Protein AF-0000000080789540 (afdb_homodimer)

Structure (mmCIF, N/CA/C/O backbone):
data_AF-0000000080789540-model_v1
#
loop_
_entity.id
_entity.type
_entity.pdbx_description
1 polymer 'Uncharacterized protein'
#
loop_
_atom_site.group_PDB
_atom_site.id
_atom_site.type_symbol
_atom_site.label_atom_id
_atom_site.label_alt_id
_atom_site.label_comp_id
_atom_site.label_asym_id
_atom_site.label_entity_id
_atom_site.label_seq_id
_atom_site.pdbx_PDB_ins_code
_atom_site.Cartn_x
_atom_site.Cartn_y
_atom_site.Cartn_z
_atom_site.occupancy
_atom_site.B_iso_or_equiv
_atom_site.auth_seq_id
_atom_site.auth_comp_id
_atom_site.auth_asym_id
_atom_site.auth_atom_id
_atom_site.pdbx_PDB_model_num
ATOM 1 N N . MET A 1 1 ? -52.812 0.586 -48.406 1 26.94 1 MET A N 1
ATOM 2 C CA . MET A 1 1 ? -52.156 -0.449 -47.625 1 26.94 1 MET A CA 1
ATOM 3 C C . MET A 1 1 ? -50.844 0.08 -47.031 1 26.94 1 MET A C 1
ATOM 5 O O . MET A 1 1 ? -49.844 0.242 -47.75 1 26.94 1 MET A O 1
ATOM 9 N N . ILE A 1 2 ? -50.875 1.078 -46.062 1 35.62 2 ILE A N 1
ATOM 10 C CA . ILE A 1 2 ? -49.812 1.826 -45.438 1 35.62 2 ILE A CA 1
ATOM 11 C C . ILE A 1 2 ? -48.906 0.872 -44.656 1 35.62 2 ILE A C 1
ATOM 13 O O . ILE A 1 2 ? -49.406 0.08 -43.844 1 35.62 2 ILE A O 1
ATOM 17 N N . THR A 1 3 ? -47.75 0.453 -45.281 1 34.66 3 THR A N 1
ATOM 18 C CA . THR A 1 3 ? -46.688 -0.38 -44.75 1 34.66 3 THR A CA 1
ATOM 19 C C . THR A 1 3 ? -46.156 0.204 -43.438 1 34.66 3 THR A C 1
ATOM 21 O O . THR A 1 3 ? -45.656 1.332 -43.406 1 34.66 3 THR A O 1
ATOM 24 N N . LYS A 1 4 ? -46.844 -0.102 -42.281 1 34.56 4 LYS A N 1
ATOM 25 C CA . LYS A 1 4 ? -46.375 0.141 -40.938 1 34.56 4 LYS A CA 1
ATOM 26 C C . LYS A 1 4 ? -44.906 -0.29 -40.75 1 34.56 4 LYS A C 1
ATOM 28 O O . LYS A 1 4 ? -44.594 -1.471 -40.906 1 34.56 4 LYS A O 1
ATOM 33 N N . MET A 1 5 ? -43.938 0.584 -41.281 1 30.95 5 MET A N 1
ATOM 34 C CA . MET A 1 5 ? -42.531 0.4 -40.969 1 30.95 5 MET A CA 1
ATOM 35 C C . MET A 1 5 ? -42.312 0.226 -39.469 1 30.95 5 MET A C 1
ATOM 37 O O . MET A 1 5 ? -42.625 1.121 -38.688 1 30.95 5 MET A O 1
ATOM 41 N N . SER A 1 6 ? -42.688 -0.907 -38.906 1 30.78 6 SER A N 1
ATOM 42 C CA . SER A 1 6 ? -42.344 -1.273 -37.531 1 30.78 6 SER A CA 1
ATOM 43 C C . SER A 1 6 ? -40.844 -1.106 -37.281 1 30.78 6 SER A C 1
ATOM 45 O O . SER A 1 6 ? -40 -1.764 -37.906 1 30.78 6 SER A O 1
ATOM 47 N N . VAL A 1 7 ? -40.375 0.134 -37.094 1 31.28 7 VAL A N 1
ATOM 48 C CA . VAL A 1 7 ? -39.031 0.379 -36.562 1 31.28 7 VAL A CA 1
ATOM 49 C C . VAL A 1 7 ? -38.781 -0.479 -35.312 1 31.28 7 VAL A C 1
ATOM 51 O O . VAL A 1 7 ? -39.406 -0.25 -34.281 1 31.28 7 VAL A O 1
ATOM 54 N N . ALA A 1 8 ? -38.75 -1.832 -35.438 1 32.88 8 ALA A N 1
ATOM 55 C CA . ALA A 1 8 ? -38.188 -2.605 -34.312 1 32.88 8 ALA A CA 1
ATOM 56 C C . ALA A 1 8 ? -36.844 -2.07 -33.938 1 32.88 8 ALA A C 1
ATOM 58 O O . ALA A 1 8 ? -35.875 -2.174 -34.688 1 32.88 8 ALA A O 1
ATOM 59 N N . GLN A 1 9 ? -36.781 -0.804 -33.344 1 33.31 9 GLN A N 1
ATOM 60 C CA . GLN A 1 9 ? -35.594 -0.401 -32.625 1 33.31 9 GLN A CA 1
ATOM 61 C C . GLN A 1 9 ? -35.094 -1.52 -31.719 1 33.31 9 GLN A C 1
ATOM 63 O O . GLN A 1 9 ? -35.75 -1.855 -30.719 1 33.31 9 GLN A O 1
ATOM 68 N N . THR A 1 10 ? -34.688 -2.633 -32.312 1 31.77 10 THR A N 1
ATOM 69 C CA . THR A 1 10 ? -33.969 -3.572 -31.438 1 31.77 10 THR A CA 1
ATOM 70 C C . THR A 1 10 ? -32.969 -2.838 -30.547 1 31.77 10 THR A C 1
ATOM 72 O O . THR A 1 10 ? -32.031 -2.191 -31.062 1 31.77 10 THR A O 1
ATOM 75 N N . LEU A 1 11 ? -33.5 -2.143 -29.547 1 33.56 11 LEU A N 1
ATOM 76 C CA . LEU A 1 11 ? -32.594 -1.756 -28.484 1 33.56 11 LEU A CA 1
ATOM 77 C C . LEU A 1 11 ? -31.594 -2.873 -28.188 1 33.56 11 LEU A C 1
ATOM 79 O O . LEU A 1 11 ? -31.984 -3.957 -27.734 1 33.56 11 LEU A O 1
ATOM 83 N N . LYS A 1 12 ? -30.766 -3.143 -29.25 1 35.09 12 LYS A N 1
ATOM 84 C CA . LYS A 1 12 ? -29.672 -3.992 -28.766 1 35.09 12 LYS A CA 1
ATOM 85 C C . LYS A 1 12 ? -29.266 -3.607 -27.344 1 35.09 12 LYS A C 1
ATOM 87 O O . LYS A 1 12 ? -29.047 -2.43 -27.062 1 35.09 12 LYS A O 1
ATOM 92 N N . PRO A 1 13 ? -29.781 -4.32 -26.406 1 34.03 13 PRO A N 1
ATOM 93 C CA . PRO A 1 13 ? -29.219 -4.012 -25.094 1 34.03 13 PRO A CA 1
ATOM 94 C C . PRO A 1 13 ? -27.703 -3.771 -25.141 1 34.03 13 PRO A C 1
ATOM 96 O O . PRO A 1 13 ? -26.984 -4.52 -25.812 1 34.03 13 PRO A O 1
ATOM 99 N N . VAL A 1 14 ? -27.297 -2.57 -25.484 1 35.91 14 VAL A N 1
ATOM 100 C CA . VAL A 1 14 ? -25.906 -2.289 -25.156 1 35.91 14 VAL A CA 1
ATOM 101 C C . VAL A 1 14 ? -25.516 -3.072 -23.891 1 35.91 14 VAL A C 1
ATOM 103 O O . VAL 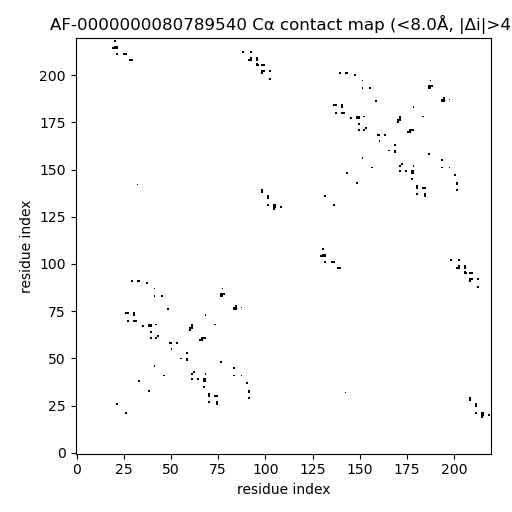A 1 14 ? -25.906 -2.719 -22.781 1 35.91 14 VAL A O 1
ATOM 106 N N . ASN A 1 15 ? -25.859 -4.297 -23.844 1 35.53 15 ASN A N 1
ATOM 107 C CA . ASN A 1 15 ? -25.266 -5.078 -22.781 1 35.53 15 ASN A CA 1
ATOM 108 C C . ASN A 1 15 ? -23.766 -4.789 -22.656 1 35.53 15 ASN A C 1
ATOM 110 O O . ASN A 1 15 ? -22.953 -5.379 -23.359 1 35.53 15 ASN A O 1
ATOM 114 N N . ARG A 1 16 ? -23.391 -3.59 -22.984 1 37.44 16 ARG A N 1
ATOM 115 C CA . ARG A 1 16 ? -22.016 -3.414 -22.547 1 37.44 16 ARG A CA 1
ATOM 116 C C . ARG A 1 16 ? -21.75 -4.199 -21.266 1 37.44 16 ARG A C 1
ATOM 118 O O . ARG A 1 16 ? -22.172 -3.799 -20.188 1 37.44 16 ARG A O 1
ATOM 125 N N . GLY A 1 17 ? -22.062 -5.395 -21.25 1 36.38 17 GLY A N 1
ATOM 126 C CA . GLY A 1 17 ? -21.672 -6.223 -20.125 1 36.38 17 GLY A CA 1
ATOM 127 C C . GLY A 1 17 ? -20.391 -5.758 -19.469 1 36.38 17 GLY A C 1
ATOM 128 O O . GLY A 1 17 ? -19.359 -5.613 -20.125 1 36.38 17 GLY A O 1
ATOM 129 N N . VAL A 1 18 ? -20.328 -4.625 -18.781 1 42.84 18 VAL A N 1
ATOM 130 C CA . VAL A 1 18 ? -19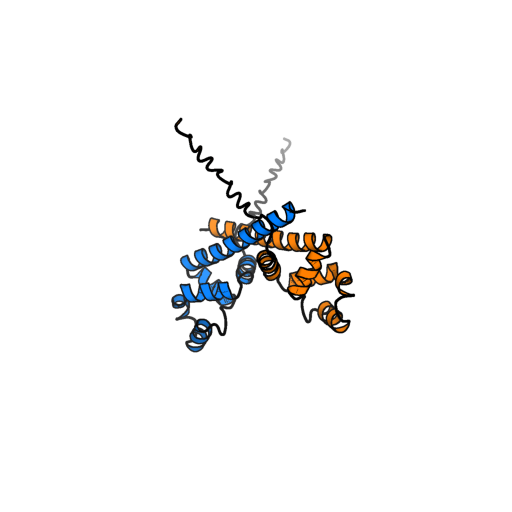.188 -4.336 -17.938 1 42.84 18 VAL A CA 1
ATOM 131 C C . VAL A 1 18 ? -18.391 -5.621 -17.688 1 42.84 18 VAL A C 1
ATOM 133 O O . VAL A 1 18 ? -18.906 -6.559 -17.062 1 42.84 18 VAL A O 1
ATOM 136 N N . ASP A 1 19 ? -17.828 -6.23 -18.625 1 48.94 19 ASP A N 1
ATOM 137 C CA . ASP A 1 19 ? -16.953 -7.391 -18.531 1 48.94 19 ASP A CA 1
ATOM 138 C C . ASP A 1 19 ? -16.234 -7.426 -17.172 1 48.94 19 ASP A C 1
ATOM 140 O O . ASP A 1 19 ? -15.445 -6.535 -16.859 1 48.94 19 ASP A O 1
ATOM 144 N N . MET A 1 20 ? -16.844 -7.73 -15.961 1 62.03 20 MET A N 1
ATOM 145 C CA . MET A 1 20 ? -16.594 -7.949 -14.539 1 62.03 20 MET A CA 1
ATOM 146 C C . MET A 1 20 ? -15.258 -8.648 -14.32 1 62.03 20 MET A C 1
ATOM 148 O O . MET A 1 20 ? -14.922 -9.023 -13.195 1 62.03 20 MET A O 1
ATOM 152 N N . LYS A 1 21 ? -14.531 -8.93 -15.383 1 81.56 21 LYS A N 1
ATOM 153 C CA . LYS A 1 21 ? -13.289 -9.672 -15.164 1 81.56 21 LYS A CA 1
ATOM 154 C C . LYS A 1 21 ? -12.18 -8.75 -14.672 1 81.56 21 LYS A C 1
ATOM 156 O O . LYS A 1 21 ? -12.023 -7.633 -15.172 1 81.56 21 LYS A O 1
ATOM 161 N N . VAL A 1 22 ? -11.578 -9.172 -13.695 1 90.75 22 VAL A N 1
ATOM 162 C CA . VAL A 1 22 ? -10.453 -8.445 -13.117 1 90.75 22 VAL A CA 1
ATOM 163 C C . VAL A 1 22 ? -9.312 -8.375 -14.125 1 90.75 22 VAL A C 1
ATOM 165 O O . VAL A 1 22 ? -8.93 -9.398 -14.711 1 90.75 22 VAL A O 1
ATOM 168 N N . SER A 1 23 ? -8.852 -7.156 -14.453 1 92 23 SER A N 1
ATOM 169 C CA . SER A 1 23 ? -7.801 -6.953 -15.445 1 92 23 SER A CA 1
ATOM 170 C C . SER A 1 23 ? -6.422 -7.23 -14.859 1 92 23 SER A C 1
ATOM 172 O O . SER A 1 23 ? -6.266 -7.328 -13.641 1 92 23 SER A O 1
ATOM 174 N N . GLU A 1 24 ? -5.465 -7.324 -15.766 1 92.31 24 GLU A N 1
ATOM 175 C CA . GLU A 1 24 ? -4.074 -7.469 -15.344 1 92.31 24 GLU A CA 1
ATOM 176 C C . GLU A 1 24 ? -3.611 -6.254 -14.539 1 92.31 24 GLU A C 1
ATOM 178 O O . GLU A 1 24 ? -2.85 -6.387 -13.586 1 92.31 24 GLU A O 1
ATOM 183 N N . LYS A 1 25 ? -4.074 -5.133 -14.992 1 94.75 25 LYS A N 1
ATOM 184 C CA . LYS A 1 25 ? -3.723 -3.896 -14.305 1 94.75 25 LYS A CA 1
ATOM 185 C C . LYS A 1 25 ? -4.266 -3.893 -12.875 1 94.75 25 LYS A C 1
ATOM 187 O O . LYS A 1 25 ? -3.611 -3.387 -11.961 1 94.75 25 LYS A O 1
ATOM 192 N N . ASP A 1 26 ? -5.434 -4.43 -12.688 1 96.5 26 ASP A N 1
ATOM 193 C CA . ASP A 1 26 ? -6.031 -4.527 -11.359 1 96.5 26 ASP A CA 1
ATOM 194 C C . ASP A 1 26 ? -5.211 -5.441 -10.453 1 96.5 26 ASP A C 1
ATOM 196 O O . ASP A 1 26 ? -4.969 -5.117 -9.289 1 96.5 26 ASP A O 1
ATOM 200 N N . LEU A 1 27 ? -4.781 -6.504 -11.055 1 96.62 27 LEU A N 1
ATOM 201 C CA . LEU A 1 27 ? -3.982 -7.449 -10.281 1 96.62 27 LEU A CA 1
ATOM 202 C C . LEU A 1 27 ? -2.646 -6.832 -9.875 1 96.62 27 LEU A C 1
ATOM 204 O O . LEU A 1 27 ? -2.191 -7.008 -8.742 1 96.62 27 LEU A O 1
ATOM 208 N N . LEU A 1 28 ? -2.062 -6.129 -10.82 1 97.19 28 LEU A N 1
ATOM 209 C CA . LEU A 1 28 ? -0.801 -5.457 -10.523 1 97.19 28 LEU A CA 1
ATOM 210 C C . LEU A 1 28 ? -0.981 -4.426 -9.414 1 97.19 28 LEU A C 1
ATOM 212 O O . LEU A 1 28 ? -0.13 -4.305 -8.531 1 97.19 28 LEU A O 1
ATOM 216 N N . PHE A 1 29 ? -2.068 -3.691 -9.461 1 97.69 29 PHE A N 1
ATOM 217 C CA . PHE A 1 29 ? -2.4 -2.717 -8.422 1 97.69 29 PHE A CA 1
ATOM 218 C C . PHE A 1 29 ? -2.434 -3.375 -7.051 1 97.69 29 PHE A C 1
ATOM 220 O O . PHE A 1 29 ? -1.865 -2.85 -6.09 1 97.69 29 PHE A O 1
ATOM 227 N N . LEU A 1 30 ? -3.014 -4.539 -6.965 1 98.31 30 LEU A N 1
ATOM 228 C CA . LEU A 1 30 ? -3.104 -5.254 -5.699 1 98.31 30 LEU A CA 1
ATOM 229 C C . LEU A 1 30 ? -1.726 -5.715 -5.238 1 98.31 30 LEU A C 1
ATOM 231 O O . LEU A 1 30 ? -1.35 -5.504 -4.082 1 98.31 30 LEU A O 1
ATOM 235 N N . VAL A 1 31 ? -0.972 -6.27 -6.102 1 98.25 31 VAL A N 1
ATOM 236 C CA . VAL A 1 31 ? 0.318 -6.863 -5.766 1 98.25 31 VAL A CA 1
ATOM 237 C C . VAL A 1 31 ? 1.294 -5.766 -5.34 1 98.25 31 VAL A C 1
ATOM 239 O O . VAL A 1 31 ? 2.113 -5.973 -4.441 1 98.25 31 VAL A O 1
ATOM 242 N N . GLU A 1 32 ? 1.155 -4.605 -5.922 1 97.38 32 GLU A N 1
ATOM 243 C CA . GLU A 1 32 ? 2.035 -3.482 -5.602 1 97.38 32 GLU A CA 1
ATOM 244 C C . GLU A 1 32 ? 1.775 -2.961 -4.191 1 97.38 32 GLU A C 1
ATOM 246 O O . GLU A 1 32 ? 2.617 -2.268 -3.617 1 97.38 32 GLU A O 1
ATOM 251 N N . ALA A 1 33 ? 0.626 -3.297 -3.67 1 97.44 33 ALA A N 1
ATOM 252 C CA . ALA A 1 33 ? 0.265 -2.822 -2.338 1 97.44 33 ALA A CA 1
ATOM 253 C C . ALA A 1 33 ? 0.931 -3.666 -1.255 1 97.44 33 ALA A C 1
ATOM 255 O O . ALA A 1 33 ? 0.938 -3.289 -0.081 1 97.44 33 ALA A O 1
ATOM 256 N N . LEU A 1 34 ? 1.52 -4.762 -1.613 1 97.69 34 LEU A N 1
ATOM 257 C CA . LEU A 1 34 ? 2.213 -5.605 -0.648 1 97.69 34 LEU A CA 1
ATOM 258 C C . LEU A 1 34 ? 3.549 -4.992 -0.247 1 97.69 34 LEU A C 1
ATOM 260 O O . LEU A 1 34 ? 4.332 -4.586 -1.107 1 97.69 34 LEU A O 1
ATOM 264 N N . ASP A 1 35 ? 3.807 -5.012 1.025 1 94.25 35 ASP A N 1
ATOM 265 C CA . ASP A 1 35 ? 5.094 -4.488 1.47 1 94.25 35 ASP A CA 1
ATOM 266 C C . ASP A 1 35 ? 6.121 -5.609 1.615 1 94.25 35 ASP A C 1
ATOM 268 O O . ASP A 1 35 ? 5.848 -6.762 1.274 1 94.25 35 ASP A O 1
ATOM 272 N N . LYS A 1 36 ? 7.273 -5.215 2.014 1 94.56 36 LYS A N 1
ATOM 273 C CA . LYS A 1 36 ? 8.391 -6.156 2.08 1 94.56 36 LYS A CA 1
ATOM 274 C C . LYS A 1 36 ? 8.094 -7.289 3.061 1 94.56 36 LYS A C 1
ATOM 276 O O . LYS A 1 36 ? 8.398 -8.453 2.783 1 94.56 36 LYS A O 1
ATOM 281 N N . LYS A 1 37 ? 7.559 -6.965 4.211 1 95.12 37 LYS A N 1
ATOM 282 C CA . LYS A 1 37 ? 7.266 -7.973 5.223 1 95.12 37 LYS A CA 1
ATOM 283 C C . LYS A 1 37 ? 6.227 -8.969 4.723 1 95.12 37 LYS A C 1
ATOM 285 O O . LYS A 1 37 ? 6.363 -10.18 4.938 1 95.12 37 LYS A O 1
ATOM 290 N N . GLU A 1 38 ? 5.246 -8.469 4.059 1 97.19 38 GLU A N 1
ATOM 291 C CA . GLU A 1 38 ? 4.199 -9.328 3.51 1 97.19 38 GLU A CA 1
ATOM 292 C C . GLU A 1 38 ? 4.746 -10.242 2.416 1 97.19 38 GLU A C 1
ATOM 294 O O . GLU A 1 38 ? 4.398 -11.422 2.354 1 97.19 38 GLU A O 1
ATOM 299 N N . ARG A 1 39 ? 5.574 -9.695 1.582 1 97.94 39 ARG A N 1
ATOM 300 C CA . ARG A 1 39 ? 6.199 -10.484 0.521 1 97.94 39 ARG A CA 1
ATOM 301 C C . ARG A 1 39 ? 7.074 -11.586 1.1 1 97.94 39 ARG A C 1
ATOM 303 O O . ARG A 1 39 ? 7.117 -12.695 0.564 1 97.94 39 ARG A O 1
ATOM 310 N N . LYS A 1 40 ? 7.727 -11.312 2.16 1 97.31 40 LYS A N 1
ATOM 311 C CA . LYS A 1 40 ? 8.523 -12.328 2.844 1 97.31 40 LYS A CA 1
ATOM 312 C C . LYS A 1 40 ? 7.629 -13.438 3.396 1 97.31 40 LYS A C 1
ATOM 314 O O . LYS A 1 40 ? 7.953 -14.625 3.277 1 97.31 40 LYS A O 1
ATOM 319 N N . LEU A 1 41 ? 6.551 -13.055 4.012 1 97.69 41 LEU A N 1
ATOM 320 C CA . LEU A 1 41 ? 5.602 -14.023 4.555 1 97.69 41 LEU A CA 1
ATOM 321 C C . LEU A 1 41 ? 5.09 -14.953 3.463 1 97.69 41 LEU A C 1
ATOM 323 O O . LEU A 1 41 ? 4.988 -16.172 3.67 1 97.69 41 LEU A O 1
ATOM 327 N N . ILE A 1 42 ? 4.789 -14.383 2.312 1 98.5 42 ILE A N 1
ATOM 328 C CA . ILE A 1 42 ? 4.305 -15.164 1.176 1 98.5 42 ILE A CA 1
ATOM 329 C C . ILE A 1 42 ? 5.371 -16.172 0.743 1 98.5 42 ILE A C 1
ATOM 331 O O . ILE A 1 42 ? 5.07 -17.344 0.533 1 98.5 42 ILE A O 1
ATOM 335 N N . PHE A 1 43 ? 6.574 -15.703 0.64 1 98.31 43 PHE A N 1
ATOM 336 C CA . PHE A 1 43 ? 7.656 -16.594 0.244 1 98.31 43 PHE A CA 1
ATOM 337 C C . PHE A 1 43 ? 7.824 -17.719 1.252 1 98.31 43 PHE A C 1
ATOM 339 O O . PHE A 1 43 ? 7.941 -18.891 0.87 1 98.31 43 PHE A O 1
ATOM 346 N N . GLU A 1 44 ? 7.863 -17.391 2.488 1 97.19 44 GLU A N 1
ATOM 347 C CA . GLU A 1 44 ? 8.078 -18.391 3.535 1 97.19 44 GLU A CA 1
ATOM 348 C C . GLU A 1 44 ? 6.988 -19.469 3.512 1 97.19 44 GLU A C 1
ATOM 350 O O . GLU A 1 44 ? 7.277 -20.656 3.686 1 97.19 44 GLU A O 1
ATOM 355 N N . LYS A 1 45 ? 5.812 -19.047 3.258 1 97.94 45 LYS A N 1
ATOM 356 C CA . LYS A 1 45 ? 4.691 -19.984 3.281 1 97.94 45 LYS A CA 1
ATOM 357 C C . LYS A 1 45 ? 4.684 -20.859 2.029 1 97.94 45 LYS A C 1
ATOM 359 O O . LYS A 1 45 ? 4.285 -22.031 2.082 1 97.94 45 LYS A O 1
ATOM 364 N N . PHE A 1 46 ? 5.152 -20.297 0.93 1 97.88 46 PHE A N 1
ATOM 365 C CA . PHE A 1 46 ? 4.977 -21.016 -0.327 1 97.88 46 PHE A CA 1
ATOM 366 C C . PHE A 1 46 ? 6.316 -21.219 -1.023 1 97.88 46 PHE A C 1
ATOM 368 O O . PHE A 1 46 ? 6.379 -21.281 -2.254 1 97.88 46 PHE A O 1
ATOM 375 N N . SER A 1 47 ? 7.359 -21.328 -0.29 1 96.19 47 SER A N 1
ATOM 376 C CA . SER A 1 47 ? 8.711 -21.438 -0.828 1 96.19 47 SER A CA 1
ATOM 377 C C . SER A 1 47 ? 8.852 -22.641 -1.752 1 96.19 47 SER A C 1
ATOM 379 O O . SER A 1 47 ? 9.578 -22.594 -2.742 1 96.19 47 SER A O 1
ATOM 381 N N . GLU A 1 48 ? 8.125 -23.688 -1.484 1 95.5 48 GLU A N 1
ATOM 382 C CA . GLU A 1 48 ? 8.219 -24.906 -2.271 1 95.5 48 GLU A CA 1
ATOM 383 C C . GLU A 1 48 ? 7.766 -24.672 -3.709 1 95.5 48 GLU A C 1
ATOM 385 O O . GLU A 1 48 ? 8.281 -25.297 -4.637 1 95.5 48 GLU A O 1
ATOM 390 N N . ASP A 1 49 ? 6.809 -23.75 -3.873 1 95.44 49 ASP A N 1
ATOM 391 C CA . ASP A 1 49 ? 6.273 -23.469 -5.203 1 95.44 49 ASP A CA 1
ATOM 392 C C . ASP A 1 49 ? 7.336 -22.844 -6.102 1 95.44 49 ASP A C 1
ATOM 394 O O . ASP A 1 49 ? 7.266 -22.953 -7.324 1 95.44 49 ASP A O 1
ATOM 398 N N . PHE A 1 50 ? 8.359 -22.266 -5.477 1 96.12 50 PHE A N 1
ATOM 399 C CA . PHE A 1 50 ? 9.32 -21.5 -6.246 1 96.12 50 PHE A CA 1
ATOM 400 C C . PHE A 1 50 ? 10.555 -22.328 -6.574 1 96.12 50 PHE A C 1
ATOM 402 O O . PHE A 1 50 ? 11.422 -21.891 -7.332 1 96.12 50 PHE A O 1
ATOM 409 N N . LYS A 1 51 ? 10.656 -23.469 -6.086 1 93.19 51 LYS A N 1
ATOM 410 C CA . LYS A 1 51 ? 11.852 -24.312 -6.203 1 93.19 51 LYS A CA 1
ATOM 411 C C . LYS A 1 51 ? 12.148 -24.625 -7.668 1 93.19 51 LYS A C 1
ATOM 413 O O . LYS A 1 51 ? 13.312 -24.734 -8.055 1 93.19 51 LYS A O 1
ATOM 418 N N . GLU A 1 52 ? 11.094 -24.734 -8.414 1 89.75 52 GLU A N 1
ATOM 419 C CA . GLU A 1 52 ? 11.312 -25.125 -9.797 1 89.75 52 GLU A CA 1
ATOM 420 C C . GLU A 1 52 ? 11.43 -23.906 -10.703 1 89.75 52 GLU A C 1
ATOM 422 O O . GLU A 1 52 ? 11.758 -24.016 -11.883 1 89.75 52 GLU A O 1
ATOM 427 N N . VAL A 1 53 ? 11.219 -22.75 -10.102 1 92.12 53 VAL A N 1
ATOM 428 C CA . VAL A 1 53 ? 11.148 -21.594 -10.977 1 92.12 53 VAL A CA 1
ATOM 429 C C . VAL A 1 53 ? 12.266 -20.609 -10.617 1 92.12 53 VAL A C 1
ATOM 431 O O . VAL A 1 53 ? 12.617 -19.734 -11.422 1 92.12 53 VAL A O 1
ATOM 434 N N . LEU A 1 54 ? 12.883 -20.75 -9.477 1 94.31 54 LEU A N 1
ATOM 435 C CA . LEU A 1 54 ? 13.961 -19.875 -9.039 1 94.31 54 LEU A CA 1
ATOM 436 C C . LEU A 1 54 ? 15.281 -20.641 -8.945 1 94.31 54 LEU A C 1
ATOM 438 O O . LEU A 1 54 ? 15.281 -21.859 -8.695 1 94.31 54 LEU A O 1
ATOM 442 N N . THR A 1 55 ? 16.328 -19.953 -9.195 1 94.38 55 THR A N 1
ATOM 443 C CA . THR A 1 55 ? 17.641 -20.547 -8.992 1 94.38 55 THR A CA 1
ATOM 444 C C . THR A 1 55 ? 17.922 -20.75 -7.508 1 94.38 55 THR A C 1
ATOM 446 O O . THR A 1 55 ? 17.266 -20.141 -6.656 1 94.38 55 THR A O 1
ATOM 449 N N . ARG A 1 56 ? 18.859 -21.625 -7.191 1 94.31 56 ARG A N 1
ATOM 450 C CA . ARG A 1 56 ? 19.266 -21.859 -5.809 1 94.31 56 ARG A CA 1
ATOM 451 C C . ARG A 1 56 ? 19.766 -20.562 -5.156 1 94.31 56 ARG A C 1
ATOM 453 O O . ARG A 1 56 ? 19.469 -20.312 -3.99 1 94.31 56 ARG A O 1
ATOM 460 N N . ALA A 1 57 ? 20.484 -19.797 -5.914 1 94.44 57 ALA A N 1
ATOM 461 C CA . ALA A 1 57 ? 21 -18.516 -5.41 1 94.44 57 ALA A CA 1
ATOM 462 C C . ALA A 1 57 ? 19.859 -17.562 -5.066 1 94.44 57 ALA A C 1
ATOM 464 O O . ALA A 1 57 ? 19.891 -16.906 -4.023 1 94.44 57 ALA A O 1
ATOM 465 N N . ALA A 1 58 ? 18.844 -17.484 -5.891 1 95 58 ALA A N 1
ATOM 466 C CA . ALA A 1 58 ? 17.672 -16.625 -5.652 1 95 58 ALA A CA 1
ATOM 467 C C . ALA A 1 58 ? 16.906 -17.094 -4.422 1 95 58 ALA A C 1
ATOM 469 O O . ALA A 1 58 ? 16.5 -16.281 -3.588 1 95 58 ALA A O 1
ATOM 470 N N . MET A 1 59 ? 16.766 -18.359 -4.32 1 95.44 59 MET A N 1
ATOM 471 C CA . MET A 1 59 ? 16.094 -18.938 -3.166 1 95.44 59 MET A CA 1
ATOM 472 C C . MET A 1 59 ? 16.812 -18.578 -1.873 1 95.44 59 MET A C 1
ATOM 474 O O . MET A 1 59 ? 16.188 -18.203 -0.882 1 95.44 59 MET A O 1
ATOM 478 N N . TYR A 1 60 ? 18.062 -18.688 -1.951 1 95.38 60 TYR A N 1
ATOM 479 C CA . TYR A 1 60 ? 18.891 -18.406 -0.779 1 95.38 60 TYR A CA 1
ATOM 480 C C . TYR A 1 60 ? 18.75 -16.953 -0.351 1 95.38 60 TYR A C 1
ATOM 482 O O . TYR A 1 60 ? 18.562 -16.672 0.833 1 95.38 60 TYR A O 1
ATOM 490 N N . LYS A 1 61 ? 18.828 -16.047 -1.219 1 95.81 61 LYS A N 1
ATOM 491 C CA . LYS A 1 61 ? 18.688 -14.617 -0.932 1 95.81 61 LYS A CA 1
ATOM 492 C C . LYS A 1 61 ? 17.328 -14.305 -0.335 1 95.81 61 LYS A C 1
ATOM 494 O O . LYS A 1 61 ? 17.203 -13.477 0.572 1 95.81 61 LYS A O 1
ATOM 499 N N . LEU A 1 62 ? 16.312 -14.93 -0.85 1 95.94 62 LEU A N 1
ATOM 500 C CA . LEU A 1 62 ? 14.953 -14.734 -0.351 1 95.94 62 LEU A CA 1
ATOM 501 C C . LEU A 1 62 ? 14.812 -15.289 1.062 1 95.94 62 LEU A C 1
ATOM 503 O O . LEU A 1 62 ? 14.18 -14.664 1.917 1 95.94 62 LEU A O 1
ATOM 507 N N . THR A 1 63 ? 15.398 -16.359 1.334 1 94.75 63 THR A N 1
ATOM 508 C CA . THR A 1 63 ? 15.32 -17.016 2.637 1 94.75 63 THR A CA 1
ATOM 509 C C . THR A 1 63 ? 15.992 -16.172 3.709 1 94.75 63 THR A C 1
ATOM 511 O O . THR A 1 63 ? 15.492 -16.062 4.828 1 94.75 63 THR A O 1
ATOM 514 N N . ARG A 1 64 ? 17.016 -15.5 3.324 1 93.5 64 ARG A N 1
ATOM 515 C CA . ARG A 1 64 ? 17.781 -14.695 4.266 1 93.5 64 ARG A CA 1
ATOM 516 C C . ARG A 1 64 ? 17.156 -13.32 4.449 1 93.5 64 ARG A C 1
ATOM 518 O O . ARG A 1 64 ? 17.516 -12.594 5.379 1 93.5 64 ARG A O 1
ATOM 525 N N . GLY A 1 65 ? 16.344 -13.008 3.547 1 90.88 65 GLY A N 1
ATOM 526 C CA . GLY A 1 65 ? 15.695 -11.711 3.627 1 90.88 65 GLY A CA 1
ATOM 527 C C . GLY A 1 65 ? 16.5 -10.602 2.98 1 90.88 65 GLY A C 1
ATOM 528 O O . GLY A 1 65 ? 16.25 -9.422 3.24 1 90.88 65 GLY A O 1
ATOM 529 N N . ASP A 1 66 ? 17.484 -11.008 2.174 1 90.5 66 ASP A N 1
ATOM 530 C CA . ASP A 1 66 ? 18.312 -10.031 1.458 1 90.5 66 ASP A CA 1
ATOM 531 C C . ASP A 1 66 ? 17.516 -9.359 0.342 1 90.5 66 ASP A C 1
ATOM 533 O O . ASP A 1 66 ? 17.906 -8.305 -0.155 1 90.5 66 ASP A O 1
ATOM 537 N N . THR A 1 67 ? 16.516 -10 -0.039 1 95 67 THR A N 1
ATOM 538 C CA . THR A 1 67 ? 15.602 -9.508 -1.07 1 95 67 THR A CA 1
ATOM 539 C C . THR A 1 67 ? 14.18 -9.992 -0.824 1 95 67 THR A C 1
ATOM 541 O O . THR A 1 67 ? 13.898 -10.609 0.207 1 95 67 THR A O 1
ATOM 544 N N . HIS A 1 68 ? 13.273 -9.57 -1.713 1 96.25 68 HIS A N 1
ATOM 545 C CA . HIS A 1 68 ? 11.883 -9.992 -1.613 1 96.25 68 HIS A CA 1
ATOM 546 C C . HIS A 1 68 ? 11.32 -10.359 -2.982 1 96.25 68 HIS A C 1
ATOM 548 O O . HIS A 1 68 ? 11.938 -10.07 -4.012 1 96.25 68 HIS A O 1
ATOM 554 N N . LEU A 1 69 ? 10.195 -11.055 -2.959 1 97.31 69 LEU A N 1
ATOM 555 C CA . LEU A 1 69 ? 9.555 -11.453 -4.207 1 97.31 69 LEU A CA 1
ATOM 556 C C . LEU A 1 69 ? 9.164 -10.234 -5.031 1 97.31 69 LEU A C 1
ATOM 558 O O . LEU A 1 69 ? 8.547 -9.297 -4.512 1 97.31 69 LEU A O 1
ATOM 562 N N . LYS A 1 70 ? 9.547 -10.281 -6.273 1 96.25 70 LYS A N 1
ATOM 563 C CA . LYS A 1 70 ? 9.102 -9.242 -7.199 1 96.25 70 LYS A CA 1
ATOM 564 C C . LYS A 1 70 ? 7.648 -9.461 -7.609 1 96.25 70 LYS A C 1
ATOM 566 O O . LYS A 1 70 ? 7.086 -10.531 -7.379 1 96.25 70 LYS A O 1
ATOM 571 N N . ASN A 1 71 ? 7.059 -8.422 -8.211 1 97.31 71 ASN A N 1
ATOM 572 C CA . ASN A 1 71 ? 5.652 -8.469 -8.594 1 97.31 71 ASN A CA 1
ATOM 573 C C . ASN A 1 71 ? 5.355 -9.664 -9.492 1 97.31 71 ASN A C 1
ATOM 575 O O . ASN A 1 71 ? 4.371 -10.375 -9.281 1 97.31 71 ASN A O 1
ATOM 579 N N . GLU A 1 72 ? 6.207 -9.914 -10.43 1 96.25 72 GLU A N 1
ATOM 580 C CA . GLU A 1 72 ? 5.988 -10.961 -11.422 1 96.25 72 GLU A CA 1
ATOM 581 C C . GLU A 1 72 ? 5.883 -12.336 -10.773 1 96.25 72 GLU A C 1
ATOM 583 O O . GLU A 1 72 ? 5.086 -13.172 -11.195 1 96.25 72 GLU A O 1
ATOM 588 N N . ARG A 1 73 ? 6.633 -12.586 -9.75 1 97.38 73 ARG A N 1
ATOM 589 C CA . ARG A 1 73 ? 6.633 -13.875 -9.07 1 97.38 73 ARG A CA 1
ATOM 590 C C . ARG A 1 73 ? 5.363 -14.055 -8.242 1 97.38 73 ARG A C 1
ATOM 592 O O . ARG A 1 73 ? 4.82 -15.164 -8.172 1 97.38 73 ARG A O 1
ATOM 599 N N . ILE A 1 74 ? 4.969 -12.992 -7.656 1 98.25 74 ILE A N 1
ATOM 600 C CA . ILE A 1 74 ? 3.736 -13.07 -6.879 1 98.25 74 ILE A CA 1
ATOM 601 C C . ILE A 1 74 ? 2.551 -13.297 -7.816 1 98.25 74 ILE A C 1
ATOM 603 O O . ILE A 1 74 ? 1.67 -14.109 -7.531 1 98.25 74 ILE A O 1
ATOM 607 N N . LEU A 1 75 ? 2.557 -12.57 -8.922 1 97.75 75 LEU A N 1
ATOM 608 C CA . LEU A 1 75 ? 1.502 -12.766 -9.914 1 97.75 75 LEU A CA 1
ATOM 609 C C . LEU A 1 75 ? 1.488 -14.203 -10.422 1 97.75 75 LEU A C 1
ATOM 611 O O . LEU A 1 75 ? 0.424 -14.812 -10.539 1 97.75 75 LEU A O 1
ATOM 615 N N . TRP A 1 76 ? 2.662 -14.773 -10.688 1 96.69 76 TRP A N 1
ATOM 616 C CA . TRP A 1 76 ? 2.785 -16.172 -11.109 1 96.69 76 TRP A CA 1
ATOM 617 C C . TRP A 1 76 ? 2.213 -17.109 -10.062 1 96.69 76 TRP A C 1
ATOM 619 O O . TRP A 1 76 ? 1.455 -18.031 -10.383 1 96.69 76 TRP A O 1
ATOM 629 N N . LEU A 1 77 ? 2.58 -16.875 -8.852 1 97.75 77 LEU A N 1
ATOM 630 C CA . LEU A 1 77 ? 2.145 -17.719 -7.75 1 97.75 77 LEU A CA 1
ATOM 631 C C . LEU A 1 77 ? 0.622 -17.75 -7.648 1 97.75 77 LEU A C 1
ATOM 633 O O . LEU A 1 77 ? 0.018 -18.812 -7.539 1 97.75 77 LEU A O 1
ATOM 637 N N . ILE A 1 78 ? 0.008 -16.578 -7.746 1 96.44 78 ILE A N 1
ATOM 638 C CA . ILE A 1 78 ? -1.435 -16.5 -7.543 1 96.44 78 ILE A CA 1
ATOM 639 C C . ILE A 1 78 ? -2.158 -17.094 -8.75 1 96.44 78 ILE A C 1
ATOM 641 O O . ILE A 1 78 ? -3.285 -17.578 -8.625 1 96.44 78 ILE A O 1
ATOM 645 N N . GLU A 1 79 ? -1.549 -17.141 -9.875 1 93.75 79 GLU A N 1
ATOM 646 C CA . GLU A 1 79 ? -2.133 -17.734 -11.07 1 93.75 79 GLU A CA 1
ATOM 647 C C . GLU A 1 79 ? -2.031 -19.266 -11.031 1 93.75 79 GLU A C 1
ATOM 649 O O . GLU A 1 79 ? -2.857 -19.953 -11.625 1 93.75 79 GLU A O 1
ATOM 654 N N . ASN A 1 80 ? -1.092 -19.797 -10.25 1 95.25 80 ASN A N 1
ATOM 655 C CA . ASN A 1 80 ? -0.791 -21.219 -10.359 1 95.25 80 ASN A CA 1
ATOM 656 C C . ASN A 1 80 ? -1.111 -21.969 -9.07 1 95.25 80 ASN A C 1
ATOM 658 O O . ASN A 1 80 ? -1.017 -23.188 -9.016 1 95.25 80 ASN A O 1
ATOM 662 N N . ASN A 1 81 ? -1.414 -21.266 -8.055 1 96.69 81 ASN A N 1
ATOM 663 C CA . ASN A 1 81 ? -1.723 -21.875 -6.766 1 96.69 81 ASN A CA 1
ATOM 664 C C . ASN A 1 81 ? -2.92 -21.203 -6.102 1 96.69 81 ASN A C 1
ATOM 666 O O . ASN A 1 81 ? -2.803 -20.094 -5.586 1 96.69 81 ASN A O 1
ATOM 670 N N . GLU A 1 82 ? -4 -21.922 -6.016 1 96.25 82 GLU A N 1
ATOM 671 C CA . GLU A 1 82 ? -5.246 -21.375 -5.492 1 96.25 82 GLU A CA 1
ATOM 672 C C . GLU A 1 82 ? -5.125 -21.062 -4.004 1 96.25 82 GLU A C 1
ATOM 674 O O . GLU A 1 82 ? -5.688 -20.062 -3.531 1 96.25 82 GLU A O 1
ATOM 679 N N . GLU A 1 83 ? -4.434 -21.891 -3.32 1 97.44 83 GLU A N 1
ATOM 680 C CA . GLU A 1 83 ? -4.227 -21.625 -1.899 1 97.44 83 GLU A CA 1
ATOM 681 C C . GLU A 1 83 ? -3.432 -20.344 -1.687 1 97.44 83 GLU A C 1
ATOM 683 O O . GLU A 1 83 ? -3.746 -19.547 -0.795 1 97.44 83 GLU A O 1
ATOM 688 N N . ALA A 1 84 ? -2.406 -20.156 -2.486 1 98.12 84 ALA A N 1
ATOM 689 C CA . ALA A 1 84 ? -1.604 -18.938 -2.41 1 98.12 84 ALA A CA 1
ATOM 690 C C . ALA A 1 84 ? -2.434 -17.719 -2.777 1 98.12 84 ALA A C 1
ATOM 692 O O . ALA A 1 84 ? -2.322 -16.672 -2.135 1 98.12 84 ALA A O 1
ATOM 693 N N . LYS A 1 85 ? -3.205 -17.844 -3.82 1 97.5 85 LYS A N 1
ATOM 694 C CA . LYS A 1 85 ? -4.094 -16.75 -4.215 1 97.5 85 LYS A CA 1
ATOM 695 C C . LYS A 1 85 ? -4.98 -16.312 -3.055 1 97.5 85 LYS A C 1
ATOM 697 O O . LYS A 1 85 ? -5.062 -15.125 -2.74 1 97.5 85 LYS A O 1
ATOM 702 N N . LYS A 1 86 ? -5.621 -17.234 -2.43 1 97.88 86 LYS A N 1
ATOM 703 C CA . LYS A 1 86 ? -6.496 -16.953 -1.299 1 97.88 86 LYS A CA 1
ATOM 704 C C . LYS A 1 86 ? -5.727 -16.281 -0.165 1 97.88 86 LYS A C 1
ATOM 706 O O . LYS A 1 86 ? -6.203 -15.312 0.437 1 97.88 86 LYS A O 1
ATOM 711 N N . PHE A 1 87 ? -4.559 -16.797 0.076 1 98.69 87 PHE A N 1
ATOM 712 C CA . PHE A 1 87 ? -3.723 -16.266 1.146 1 98.69 87 PHE A CA 1
ATOM 713 C C . PHE A 1 87 ? -3.354 -14.812 0.877 1 98.69 87 PHE A C 1
ATOM 715 O O . PHE A 1 87 ? -3.477 -13.961 1.762 1 98.69 87 PHE A O 1
ATOM 722 N N . VAL A 1 88 ? -2.908 -14.516 -0.352 1 98.62 88 VAL A N 1
ATOM 723 C CA . VAL A 1 88 ? -2.498 -13.172 -0.74 1 98.62 88 VAL A CA 1
ATOM 724 C C . VAL A 1 88 ? -3.697 -12.227 -0.674 1 98.62 88 VAL A C 1
ATOM 726 O O . VAL A 1 88 ? -3.592 -11.117 -0.148 1 98.62 88 VAL A O 1
ATOM 729 N N . LEU A 1 89 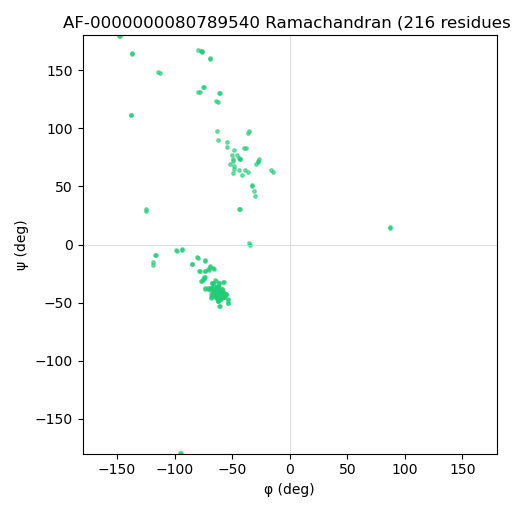? -4.816 -12.656 -1.159 1 98.38 89 LEU A N 1
ATOM 730 C CA . LEU A 1 89 ? -6.012 -11.82 -1.138 1 98.38 89 LEU A CA 1
ATOM 731 C C . LEU A 1 89 ? -6.449 -11.531 0.295 1 98.38 89 LEU A C 1
ATOM 733 O O . LEU A 1 89 ? -6.902 -10.422 0.6 1 98.38 89 LEU A O 1
ATOM 737 N N . ASP A 1 90 ? -6.293 -12.5 1.129 1 98.38 90 ASP A N 1
ATOM 738 C CA . ASP A 1 90 ? -6.645 -12.305 2.531 1 98.38 90 ASP A CA 1
ATOM 739 C C . ASP A 1 90 ? -5.746 -11.258 3.184 1 98.38 90 ASP A C 1
ATOM 741 O O . ASP A 1 90 ? -6.215 -10.422 3.955 1 98.38 90 ASP A O 1
ATOM 745 N N . LEU A 1 91 ? -4.457 -11.336 2.898 1 98.5 91 LEU A N 1
ATOM 746 C CA . LEU A 1 91 ? -3.525 -10.336 3.408 1 98.5 91 LEU A CA 1
ATOM 747 C C . LEU A 1 91 ? -3.941 -8.93 2.975 1 98.5 91 LEU A C 1
ATOM 749 O O . LEU A 1 91 ? -3.975 -8.008 3.793 1 98.5 91 LEU A O 1
ATOM 753 N N . LEU A 1 92 ? -4.27 -8.828 1.741 1 98.69 92 LEU A N 1
ATOM 754 C CA . LEU A 1 92 ? -4.605 -7.535 1.153 1 98.69 92 LEU A CA 1
ATOM 755 C C . LEU A 1 92 ? -5.949 -7.035 1.672 1 98.69 92 LEU A C 1
ATOM 757 O O . LEU A 1 92 ? -6.129 -5.832 1.886 1 98.69 92 LEU A O 1
ATOM 761 N N . LYS A 1 93 ? -6.848 -7.918 1.849 1 98.62 93 LYS A N 1
ATOM 762 C CA . LYS A 1 93 ? -8.156 -7.574 2.4 1 98.62 93 LYS A CA 1
ATOM 763 C C . LYS A 1 93 ? -8.023 -7.031 3.822 1 98.62 93 LYS A C 1
ATOM 765 O O . LYS A 1 93 ? -8.617 -6 4.152 1 98.62 93 LYS A O 1
ATOM 770 N N . LYS A 1 94 ? -7.301 -7.719 4.625 1 98.5 94 LYS A N 1
ATOM 771 C CA . LYS A 1 94 ? -7.07 -7.273 5.996 1 98.5 94 LYS A CA 1
ATOM 772 C C . LYS A 1 94 ? -6.395 -5.906 6.027 1 98.5 94 LYS A C 1
ATOM 774 O O . LYS A 1 94 ? -6.742 -5.051 6.844 1 98.5 94 LYS A O 1
ATOM 779 N N . LYS A 1 95 ? -5.457 -5.738 5.16 1 98.38 95 LYS A N 1
ATOM 780 C CA . LYS A 1 95 ? -4.762 -4.461 5.059 1 98.38 95 LYS A CA 1
ATOM 781 C C . LYS A 1 95 ? -5.727 -3.334 4.703 1 98.38 95 LYS A C 1
ATOM 783 O O . LYS A 1 95 ? -5.73 -2.283 5.348 1 98.38 95 LYS A O 1
ATOM 788 N N . ALA A 1 96 ? -6.469 -3.533 3.652 1 98.75 96 ALA A N 1
ATOM 789 C CA . ALA A 1 96 ? -7.438 -2.535 3.203 1 98.75 96 ALA A CA 1
ATOM 790 C C . ALA A 1 96 ? -8.453 -2.219 4.301 1 98.75 96 ALA A C 1
ATOM 792 O O . ALA A 1 96 ? -8.781 -1.055 4.535 1 98.75 96 ALA A O 1
ATOM 793 N N . GLN A 1 97 ? -8.938 -3.215 4.973 1 98.62 97 GLN A N 1
ATOM 794 C CA . GLN A 1 97 ? -9.906 -3.037 6.047 1 98.62 97 GLN A CA 1
ATOM 795 C C . GLN A 1 97 ? -9.312 -2.248 7.207 1 98.62 97 GLN A C 1
ATOM 797 O O . GLN A 1 97 ? -9.961 -1.365 7.766 1 98.62 97 GLN A O 1
ATOM 802 N N . ARG A 1 98 ? -8.102 -2.607 7.508 1 98.31 98 ARG A N 1
ATOM 803 C CA . ARG A 1 98 ? -7.426 -1.881 8.578 1 98.31 98 ARG A CA 1
ATOM 804 C C . ARG A 1 98 ? -7.262 -0.407 8.219 1 98.31 98 ARG A C 1
ATOM 806 O O . ARG A 1 98 ? -7.449 0.467 9.07 1 98.31 98 ARG A O 1
ATOM 813 N N . MET A 1 99 ? -6.848 -0.156 7.012 1 98.44 99 MET A N 1
ATOM 814 C CA . MET A 1 99 ? -6.738 1.229 6.559 1 98.44 99 MET A CA 1
ATOM 815 C C . MET A 1 99 ? -8.055 1.975 6.77 1 98.44 99 MET A C 1
ATOM 817 O O . MET A 1 99 ? -8.07 3.07 7.332 1 98.44 99 MET A O 1
ATOM 821 N N . LEU A 1 100 ? -9.148 1.389 6.383 1 98.44 100 LEU A N 1
ATOM 822 C CA . LEU A 1 100 ? -10.461 2.033 6.469 1 98.44 100 LEU A CA 1
ATOM 823 C C . LEU A 1 100 ? -10.867 2.244 7.922 1 98.44 100 LEU A C 1
ATOM 825 O O . LEU A 1 100 ? -11.461 3.27 8.258 1 98.44 100 LEU A O 1
ATOM 829 N N . GLU A 1 101 ? -10.57 1.278 8.75 1 97.69 101 GLU A N 1
ATOM 830 C CA . GLU A 1 101 ? -10.867 1.4 10.172 1 97.69 101 GLU A CA 1
ATOM 831 C C . GLU A 1 101 ? -10.133 2.59 10.789 1 97.69 101 GLU A C 1
ATOM 833 O O . GLU A 1 101 ? -10.727 3.369 11.531 1 97.69 101 GLU A O 1
ATOM 838 N N . ILE A 1 102 ? -8.875 2.703 10.484 1 97.5 102 ILE A N 1
ATOM 839 C CA . ILE A 1 102 ? -8.07 3.795 11.023 1 97.5 102 ILE A CA 1
ATOM 840 C C . ILE A 1 102 ? -8.602 5.129 10.508 1 97.5 102 ILE A C 1
ATOM 842 O O . ILE A 1 102 ? -8.727 6.09 11.273 1 97.5 102 ILE A O 1
ATOM 846 N N . ILE A 1 103 ? -8.891 5.191 9.242 1 97.62 103 ILE A N 1
ATOM 847 C CA . ILE A 1 103 ? -9.383 6.418 8.625 1 97.62 103 ILE A CA 1
ATOM 848 C C . ILE A 1 103 ? -10.695 6.832 9.273 1 97.62 103 ILE A C 1
ATOM 850 O O . ILE A 1 103 ? -10.906 8.016 9.57 1 97.62 103 ILE A O 1
ATOM 854 N N . GLU A 1 104 ? -11.578 5.902 9.492 1 96.38 104 GLU A N 1
ATOM 855 C CA . GLU A 1 104 ? -12.852 6.184 10.148 1 96.38 104 GLU A CA 1
ATOM 856 C C . GLU A 1 104 ? -12.641 6.77 11.539 1 96.38 104 GLU A C 1
ATOM 858 O O . GLU A 1 104 ? -13.328 7.711 11.938 1 96.38 104 GLU A O 1
ATOM 863 N N . LYS A 1 105 ? -11.703 6.227 12.258 1 95.12 105 LYS A N 1
ATOM 864 C CA . LYS A 1 105 ? -11.383 6.738 13.586 1 95.12 105 LYS A CA 1
ATOM 865 C C . LYS A 1 105 ? -10.852 8.172 13.516 1 95.12 105 LYS A C 1
ATOM 867 O O . LYS A 1 105 ? -11.203 9.008 14.352 1 95.12 105 LYS A O 1
ATOM 872 N N . LEU A 1 106 ? -10.086 8.43 12.508 1 94.31 106 LEU A N 1
ATOM 873 C CA . LEU A 1 106 ? -9.508 9.758 12.336 1 94.31 106 LEU A CA 1
ATOM 874 C C . LEU A 1 106 ? -10.586 10.773 11.984 1 94.31 106 LEU A C 1
ATOM 876 O O . LEU A 1 106 ? -10.547 11.914 12.445 1 94.31 106 LEU A O 1
ATOM 880 N N . GLU A 1 107 ? -11.469 10.367 11.211 1 92.5 107 GLU A N 1
ATOM 881 C CA . GLU A 1 107 ? -12.539 11.258 10.781 1 92.5 107 GLU A CA 1
ATOM 882 C C . GLU A 1 107 ? -13.539 11.508 11.906 1 92.5 107 GLU A C 1
ATOM 884 O O . GLU A 1 107 ? -14.195 12.555 11.945 1 92.5 107 GLU A O 1
ATOM 889 N N . ALA A 1 108 ? -13.664 10.578 12.781 1 89.12 108 ALA A N 1
ATOM 890 C CA . ALA A 1 108 ? -14.57 10.711 13.922 1 89.12 108 ALA A CA 1
ATOM 891 C C . ALA A 1 108 ? -13.992 11.648 14.977 1 89.12 108 ALA A C 1
ATOM 893 O O . ALA A 1 108 ? -14.734 12.219 15.781 1 89.12 108 ALA A O 1
ATOM 894 N N . GLU A 1 109 ? -12.719 11.719 15.086 1 79.69 109 GLU A N 1
ATOM 895 C CA . GLU A 1 109 ? -12.055 12.602 16.047 1 79.69 109 GLU A CA 1
ATOM 896 C C . GLU A 1 109 ? -12.133 14.055 15.609 1 79.69 109 GLU A C 1
ATOM 898 O O . GLU A 1 109 ? -11.891 14.969 16.406 1 79.69 109 GLU A O 1
ATOM 903 N N . GLU A 1 110 ? -12.492 14.32 14.367 1 67.06 110 GLU A N 1
ATOM 904 C CA . GLU A 1 110 ? -12.648 15.703 13.93 1 67.06 110 GLU A CA 1
ATOM 905 C C . GLU A 1 110 ? -14.055 16.219 14.234 1 67.06 110 GLU A C 1
ATOM 907 O O . GLU A 1 110 ? -14.219 17.359 14.68 1 67.06 110 GLU A O 1
ATOM 912 N N . MET B 1 1 ? -23.594 -6.762 67.062 1 25.95 1 MET B N 1
ATOM 913 C CA . MET B 1 1 ? -23.734 -5.754 66 1 25.95 1 MET B CA 1
ATOM 914 C C . MET B 1 1 ? -22.797 -6.047 64.812 1 25.95 1 MET B C 1
ATOM 916 O O . MET B 1 1 ? -21.578 -5.926 64.938 1 25.95 1 MET B O 1
ATOM 920 N N . ILE B 1 2 ? -23.078 -7.094 64 1 35.31 2 ILE B N 1
ATOM 921 C CA . ILE B 1 2 ? -22.375 -7.684 62.875 1 35.31 2 ILE B CA 1
ATOM 922 C C . ILE B 1 2 ? -22.25 -6.652 61.75 1 35.31 2 ILE B C 1
ATOM 924 O O . ILE B 1 2 ? -23.25 -6.098 61.281 1 35.31 2 ILE B O 1
ATOM 928 N N . THR B 1 3 ? -21.109 -5.863 61.781 1 33.25 3 THR B N 1
ATOM 929 C CA . THR B 1 3 ? -20.75 -4.867 60.781 1 33.25 3 THR B CA 1
ATOM 930 C C . THR B 1 3 ? -20.719 -5.484 59.375 1 33.25 3 THR B C 1
ATOM 932 O O . THR B 1 3 ? -20 -6.449 59.125 1 33.25 3 THR B O 1
ATOM 935 N N . LYS B 1 4 ? -21.906 -5.473 58.688 1 34.5 4 LYS B N 1
ATOM 936 C CA . LYS B 1 4 ? -22.078 -5.77 57.25 1 34.5 4 LYS B CA 1
ATOM 937 C C . LYS B 1 4 ? -21 -5.082 56.406 1 34.5 4 LYS B C 1
ATOM 939 O O . LYS B 1 4 ? -20.938 -3.85 56.375 1 34.5 4 LYS B O 1
ATOM 944 N N . MET B 1 5 ? -19.734 -5.637 56.469 1 30.56 5 MET B N 1
ATOM 945 C CA . MET B 1 5 ? -18.734 -5.168 55.5 1 30.56 5 MET B CA 1
ATOM 946 C C . MET B 1 5 ? -19.297 -5.203 54.094 1 30.56 5 MET B C 1
ATOM 948 O O . MET B 1 5 ? -19.672 -6.27 53.594 1 30.56 5 MET B O 1
ATOM 952 N N . SER B 1 6 ? -20.188 -4.289 53.719 1 30.86 6 SER B N 1
ATOM 953 C CA . SER B 1 6 ? -20.609 -4.078 52.344 1 30.86 6 SER B CA 1
ATOM 954 C C . SER B 1 6 ? -19.406 -3.984 51.406 1 30.86 6 SER B C 1
ATOM 956 O O . SER B 1 6 ? -18.562 -3.096 51.562 1 30.86 6 SER B O 1
ATOM 958 N N . VAL B 1 7 ? -18.844 -5.113 51 1 30.84 7 VAL B N 1
ATOM 959 C CA . VAL B 1 7 ? -17.906 -5.18 49.906 1 30.84 7 VAL B CA 1
ATOM 960 C C . VAL B 1 7 ? -18.484 -4.43 48.688 1 30.84 7 VAL B C 1
ATOM 962 O O . VAL B 1 7 ? -19.453 -4.875 48.094 1 30.84 7 VAL B O 1
ATOM 965 N N . ALA B 1 8 ? -18.75 -3.094 48.781 1 31.77 8 ALA B N 1
ATOM 966 C CA . ALA B 1 8 ? -18.969 -2.363 47.562 1 31.77 8 ALA B CA 1
ATOM 967 C C . ALA B 1 8 ? -17.875 -2.662 46.531 1 31.77 8 ALA B C 1
ATOM 969 O O . ALA B 1 8 ? -16.719 -2.309 46.75 1 31.77 8 ALA B O 1
ATOM 970 N N . GLN B 1 9 ? -17.828 -3.945 46 1 32.81 9 GLN B N 1
ATOM 971 C CA . GLN B 1 9 ? -17.078 -4.188 44.781 1 32.81 9 GLN B CA 1
ATOM 972 C C . GLN B 1 9 ? -17.312 -3.068 43.781 1 32.81 9 GLN B C 1
ATOM 974 O O . GLN B 1 9 ? -18.391 -2.947 43.188 1 32.81 9 GLN B O 1
ATOM 979 N N . THR B 1 10 ? -16.969 -1.837 44.156 1 31.39 10 THR B N 1
ATOM 980 C CA . THR B 1 10 ? -16.969 -0.863 43.094 1 31.39 10 THR B CA 1
ATOM 981 C C . THR B 1 10 ? -16.328 -1.445 41.812 1 31.39 10 THR B C 1
ATOM 983 O O . THR B 1 10 ? -15.156 -1.846 41.844 1 31.39 10 THR B O 1
ATOM 986 N N . LEU B 1 11 ? -17.078 -2.342 41.156 1 33.22 11 LEU B N 1
ATOM 987 C CA . LEU B 1 11 ? -16.688 -2.615 39.781 1 33.22 11 LEU B CA 1
ATOM 988 C C . LEU B 1 11 ? -16.172 -1.349 39.094 1 33.22 11 LEU B C 1
ATOM 990 O O . LEU B 1 11 ? -16.938 -0.399 38.875 1 33.22 11 LEU B O 1
ATOM 994 N N . 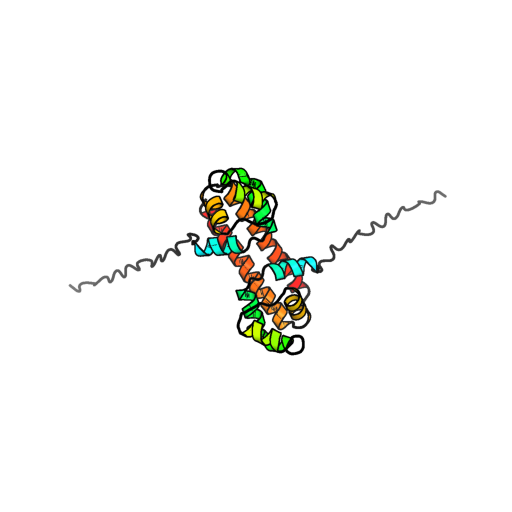LYS B 1 12 ? -15.055 -0.835 39.688 1 34.91 12 LYS B N 1
ATOM 995 C CA . LYS B 1 12 ? -14.523 0.163 38.781 1 34.91 12 LYS B CA 1
ATOM 996 C C . LYS B 1 12 ? -14.711 -0.272 37.312 1 34.91 12 LYS B C 1
ATOM 998 O O . LYS B 1 12 ? -14.359 -1.396 36.969 1 34.91 12 LYS B O 1
ATOM 1003 N N . PRO B 1 13 ? -15.781 0.206 36.719 1 33.56 13 PRO B N 1
ATOM 1004 C CA . PRO B 1 13 ? -15.789 -0.107 35.312 1 33.56 13 PRO B CA 1
ATOM 1005 C C . PRO B 1 13 ? -14.406 -0.019 34.688 1 33.56 13 PRO B C 1
ATOM 1007 O O . PRO B 1 13 ? -13.664 0.933 34.938 1 33.56 13 PRO B O 1
ATOM 1010 N N . VAL B 1 14 ? -13.617 -1.07 34.812 1 35.56 14 VAL B N 1
ATOM 1011 C CA . VAL B 1 14 ? -12.5 -1.094 33.875 1 35.56 14 VAL B CA 1
ATOM 1012 C C . VAL B 1 14 ? -12.891 -0.389 32.594 1 35.56 14 VAL B C 1
ATOM 1014 O O . VAL B 1 14 ? -13.633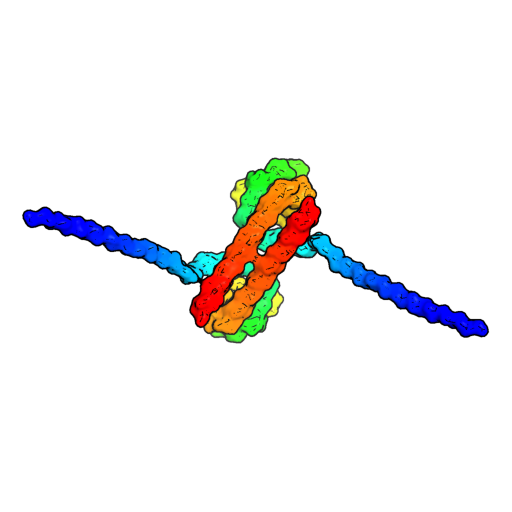 -0.942 31.781 1 35.56 14 VAL B O 1
ATOM 1017 N N . ASN B 1 15 ? -13.562 0.685 32.719 1 35.25 15 ASN B N 1
ATOM 1018 C CA . ASN B 1 15 ? -13.695 1.438 31.469 1 35.25 15 ASN B CA 1
ATOM 1019 C C . ASN B 1 15 ? -12.375 1.483 30.703 1 35.25 15 ASN B C 1
ATOM 1021 O O . ASN B 1 15 ? -11.523 2.33 30.984 1 35.25 15 ASN B O 1
ATOM 1025 N N . ARG B 1 16 ? -11.602 0.444 30.859 1 36.28 16 ARG B N 1
ATOM 1026 C CA . ARG B 1 16 ? -10.555 0.543 29.859 1 36.28 16 ARG B CA 1
ATOM 1027 C C . ARG B 1 16 ? -11.086 1.197 28.578 1 36.28 16 ARG B C 1
ATOM 1029 O O . ARG B 1 16 ? -11.805 0.567 27.812 1 36.28 16 ARG B O 1
ATOM 1036 N N . GLY B 1 17 ? -11.695 2.262 28.703 1 36.31 17 GLY B N 1
ATOM 1037 C CA . GLY B 1 17 ? -12.031 3.002 27.5 1 36.31 17 GLY B CA 1
ATOM 1038 C C . GLY B 1 17 ? -11.062 2.74 26.359 1 36.31 17 GLY B C 1
ATOM 1039 O O . GLY B 1 17 ? -9.852 2.883 26.516 1 36.31 17 GLY B O 1
ATOM 1040 N N . VAL B 1 18 ? -11.039 1.583 25.734 1 42.72 18 VAL B N 1
ATOM 1041 C CA . VAL B 1 18 ? -10.32 1.458 24.469 1 42.72 18 VAL B CA 1
ATOM 1042 C C . VAL B 1 18 ? -10.008 2.846 23.922 1 42.72 18 VAL B C 1
ATOM 1044 O O . VAL B 1 18 ? -10.914 3.607 23.578 1 42.72 18 VAL B O 1
ATOM 1047 N N . ASP B 1 19 ? -9.266 3.65 24.547 1 48.44 19 ASP B N 1
ATOM 1048 C CA . ASP B 1 19 ? -8.781 4.957 24.109 1 48.44 19 ASP B CA 1
ATOM 1049 C C . ASP B 1 19 ? -8.711 5.027 22.594 1 48.44 19 ASP B C 1
ATOM 1051 O O . ASP B 1 19 ? -7.945 4.293 21.953 1 48.44 19 ASP B O 1
ATOM 1055 N N . MET B 1 20 ? -9.805 5.129 21.734 1 61.31 20 MET B N 1
ATOM 1056 C CA . MET B 1 20 ? -10.219 5.301 20.344 1 61.31 20 MET B CA 1
ATOM 1057 C C . MET B 1 20 ? -9.242 6.207 19.609 1 61.31 20 MET B C 1
ATOM 1059 O O . MET B 1 20 ? -9.477 6.551 18.438 1 61.31 20 MET B O 1
ATOM 1063 N N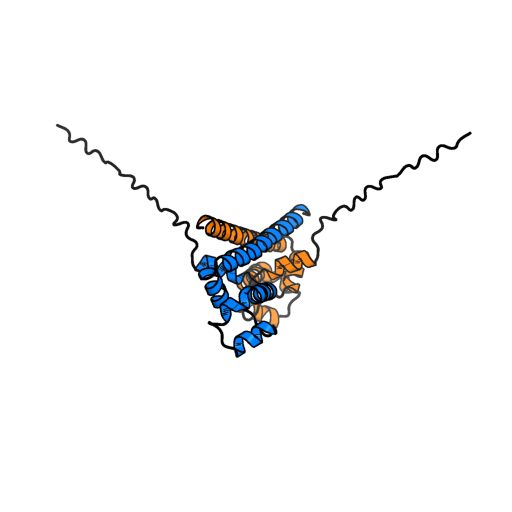 . LYS B 1 21 ? -8.234 6.691 20.281 1 81.25 21 LYS B N 1
ATOM 1064 C CA . LYS B 1 21 ? -7.359 7.617 19.578 1 81.25 21 LYS B CA 1
ATOM 1065 C C . LYS B 1 21 ? -6.41 6.867 18.641 1 81.25 21 LYS B C 1
ATOM 1067 O O . LYS B 1 21 ? -5.867 5.824 19 1 81.25 21 LYS B O 1
ATOM 1072 N N . VAL B 1 22 ? -6.367 7.312 17.516 1 90.69 22 VAL B N 1
ATOM 1073 C CA . VAL B 1 22 ? -5.473 6.754 16.5 1 90.69 22 VAL B CA 1
ATOM 1074 C C . VAL B 1 22 ? -4.023 6.926 16.938 1 90.69 22 VAL B C 1
ATOM 1076 O O . VAL B 1 22 ? -3.613 8.016 17.344 1 90.69 22 VAL B O 1
ATOM 1079 N N . SER B 1 23 ? -3.271 5.809 17.031 1 92.19 23 SER B N 1
ATOM 1080 C CA . SER B 1 23 ? -1.887 5.828 17.5 1 92.19 23 SER B CA 1
ATOM 1081 C C . SER B 1 23 ? -0.947 6.332 16.406 1 92.19 23 SER B C 1
ATOM 1083 O O . SER B 1 23 ? -1.327 6.406 15.234 1 92.19 23 SER B O 1
ATOM 1085 N N . GLU B 1 24 ? 0.261 6.641 16.828 1 92.25 24 GLU B N 1
ATOM 1086 C CA . GLU B 1 24 ? 1.303 7.02 15.883 1 92.25 24 GLU B CA 1
ATOM 1087 C C . GLU B 1 24 ? 1.611 5.875 14.922 1 92.25 24 GLU B C 1
ATOM 1089 O O . GLU B 1 24 ? 1.878 6.109 13.742 1 92.25 24 GLU B O 1
ATOM 1094 N N . LYS B 1 25 ? 1.58 4.703 15.469 1 94.69 25 LYS B N 1
ATOM 1095 C CA . LYS B 1 25 ? 1.837 3.525 14.648 1 94.69 25 LYS B CA 1
ATOM 1096 C C . LYS B 1 25 ? 0.77 3.367 13.57 1 94.69 25 LYS B C 1
ATOM 1098 O O . LYS B 1 25 ? 1.07 2.955 12.445 1 94.69 25 LYS B O 1
ATOM 1103 N N . ASP B 1 26 ? -0.451 3.67 13.914 1 96.44 26 ASP B N 1
ATOM 1104 C CA . ASP B 1 26 ? -1.549 3.607 12.953 1 96.44 26 ASP B CA 1
ATOM 1105 C C . ASP B 1 26 ? -1.356 4.625 11.836 1 96.44 26 ASP B C 1
ATOM 1107 O O . ASP B 1 26 ? -1.56 4.305 10.664 1 96.44 26 ASP B O 1
ATOM 1111 N N . LEU B 1 27 ? -0.928 5.77 12.242 1 96.56 27 LEU B N 1
ATOM 1112 C CA . LEU B 1 27 ? -0.709 6.816 11.25 1 96.56 27 LEU B CA 1
ATOM 1113 C C . LEU B 1 27 ? 0.43 6.441 10.305 1 96.56 27 LEU B C 1
ATOM 1115 O O . LEU B 1 27 ? 0.337 6.652 9.094 1 96.56 27 LEU B O 1
ATOM 1119 N N . LEU B 1 28 ? 1.479 5.898 10.875 1 97.19 28 LEU B N 1
ATOM 1120 C CA . LEU B 1 28 ? 2.605 5.457 10.062 1 97.19 28 LEU B CA 1
ATOM 1121 C C . LEU B 1 28 ? 2.178 4.367 9.086 1 97.19 28 LEU B C 1
ATOM 1123 O O . LEU B 1 28 ? 2.594 4.371 7.926 1 97.19 28 LEU B O 1
ATOM 1127 N N . PHE B 1 29 ? 1.358 3.443 9.555 1 97.69 29 PHE B N 1
ATOM 1128 C CA . PHE B 1 29 ? 0.815 2.387 8.711 1 97.69 29 PHE B CA 1
ATOM 1129 C C . PHE B 1 29 ? 0.099 2.975 7.5 1 97.69 29 PHE B C 1
ATOM 1131 O O . PHE B 1 29 ? 0.307 2.525 6.371 1 97.69 29 PHE B O 1
ATOM 1138 N N . LEU B 1 30 ? -0.668 4.016 7.715 1 98.31 30 LEU B N 1
ATOM 1139 C CA . LEU B 1 30 ? -1.402 4.652 6.629 1 98.31 30 LEU B CA 1
ATOM 1140 C C . LEU B 1 30 ? -0.449 5.34 5.656 1 98.31 30 LEU B C 1
ATOM 1142 O O . LEU B 1 30 ? -0.553 5.156 4.441 1 98.31 30 LEU B O 1
ATOM 1146 N N . VAL B 1 31 ? 0.478 6.047 6.16 1 98.25 31 VAL B N 1
ATOM 1147 C CA . VAL B 1 31 ? 1.382 6.852 5.344 1 98.25 31 VAL B CA 1
ATOM 1148 C C . VAL B 1 31 ? 2.279 5.938 4.512 1 98.25 31 VAL B C 1
ATOM 1150 O O . VAL B 1 31 ? 2.604 6.25 3.365 1 98.25 31 VAL B O 1
ATOM 1153 N N . GLU B 1 32 ? 2.623 4.789 5.043 1 97.44 32 GLU B N 1
ATOM 1154 C CA . GLU B 1 32 ? 3.48 3.838 4.348 1 97.44 32 GLU B CA 1
ATOM 1155 C C . GLU B 1 32 ? 2.764 3.221 3.15 1 97.44 32 GLU B C 1
ATOM 1157 O O . GLU B 1 32 ? 3.404 2.672 2.25 1 97.44 32 GLU B O 1
ATOM 1162 N N . ALA B 1 33 ? 1.463 3.314 3.168 1 97.44 33 ALA B N 1
ATOM 1163 C CA . ALA B 1 33 ? 0.679 2.73 2.084 1 97.44 33 ALA B CA 1
ATOM 1164 C C . ALA B 1 33 ? 0.679 3.637 0.856 1 97.44 33 ALA B C 1
ATOM 1166 O O . ALA B 1 33 ? 0.277 3.219 -0.232 1 97.44 33 ALA B O 1
ATOM 1167 N N . LEU B 1 34 ? 1.138 4.836 0.991 1 97.75 34 LEU B N 1
ATOM 1168 C CA . LEU B 1 34 ? 1.209 5.754 -0.141 1 97.75 34 LEU B CA 1
ATOM 1169 C C . LEU B 1 34 ? 2.348 5.371 -1.08 1 97.75 34 LEU B C 1
ATOM 1171 O O . LEU B 1 34 ? 3.475 5.145 -0.636 1 97.75 34 LEU B O 1
ATOM 1175 N N . ASP B 1 35 ? 2.064 5.395 -2.35 1 94.31 35 ASP B N 1
ATOM 1176 C CA . ASP B 1 35 ? 3.123 5.094 -3.307 1 94.31 35 ASP B CA 1
ATOM 1177 C C . ASP B 1 35 ? 3.781 6.371 -3.82 1 94.31 35 ASP B C 1
ATOM 1179 O O . ASP B 1 35 ? 3.463 7.469 -3.354 1 94.31 35 ASP B O 1
ATOM 1183 N N . LYS B 1 36 ? 4.719 6.18 -4.672 1 94.62 36 LYS B N 1
ATOM 1184 C CA . LYS B 1 36 ? 5.516 7.301 -5.16 1 94.62 36 LYS B CA 1
ATOM 1185 C C . LYS B 1 36 ? 4.645 8.32 -5.887 1 94.62 36 LYS B C 1
ATOM 1187 O O . LYS B 1 36 ? 4.82 9.531 -5.719 1 94.62 36 LYS B O 1
ATOM 1192 N N . LYS B 1 37 ? 3.762 7.863 -6.723 1 95.12 37 LYS B N 1
ATOM 1193 C CA . LYS B 1 37 ? 2.898 8.758 -7.488 1 95.12 37 LYS B CA 1
ATOM 1194 C C . LYS B 1 37 ? 1.997 9.57 -6.566 1 95.12 37 LYS B C 1
ATOM 1196 O O . LYS B 1 37 ? 1.811 10.773 -6.777 1 95.12 37 LYS B O 1
ATOM 1201 N N . GLU B 1 38 ? 1.471 8.93 -5.574 1 97.19 38 GLU B N 1
ATOM 1202 C CA . GLU B 1 38 ? 0.602 9.609 -4.613 1 97.19 38 GLU B CA 1
ATOM 1203 C C . GLU B 1 38 ? 1.374 10.648 -3.805 1 97.19 38 GLU B C 1
ATOM 1205 O O . GLU B 1 38 ? 0.874 11.742 -3.557 1 97.19 38 GLU B O 1
ATOM 1210 N N . ARG B 1 39 ? 2.559 10.281 -3.408 1 98 39 ARG B N 1
ATOM 1211 C CA . ARG B 1 39 ? 3.408 11.211 -2.664 1 98 39 ARG B CA 1
ATOM 1212 C C . ARG B 1 39 ? 3.754 12.43 -3.51 1 98 39 ARG B C 1
ATOM 1214 O O . ARG B 1 39 ? 3.812 13.547 -2.996 1 98 39 ARG B O 1
ATOM 1221 N N . LYS B 1 40 ? 3.941 12.25 -4.758 1 97.38 40 LYS B N 1
ATOM 1222 C CA . LYS B 1 40 ? 4.18 13.367 -5.664 1 97.38 40 LYS B CA 1
ATOM 1223 C C . LYS B 1 40 ? 2.957 14.273 -5.758 1 97.38 40 LYS B C 1
ATOM 1225 O O . LYS B 1 40 ? 3.084 15.5 -5.738 1 97.38 40 LYS B O 1
ATOM 1230 N N . LEU B 1 41 ? 1.815 13.672 -5.867 1 97.69 41 LEU B N 1
ATOM 1231 C CA . LEU B 1 41 ? 0.57 14.43 -5.934 1 97.69 41 LEU B CA 1
ATOM 1232 C C . LEU B 1 41 ? 0.397 15.297 -4.688 1 97.69 41 LEU B C 1
ATOM 1234 O O . LEU B 1 41 ? 0.004 16.453 -4.789 1 97.69 41 LEU B O 1
ATOM 1238 N N . ILE B 1 42 ? 0.714 14.719 -3.562 1 98.56 42 ILE B N 1
ATOM 1239 C CA . ILE B 1 42 ? 0.612 15.445 -2.299 1 98.56 42 ILE B CA 1
ATOM 1240 C C . ILE B 1 42 ? 1.558 16.641 -2.311 1 98.56 42 ILE B C 1
ATOM 1242 O O . ILE B 1 42 ? 1.162 17.75 -1.958 1 98.56 42 ILE B O 1
ATOM 1246 N N . PHE B 1 43 ? 2.74 16.422 -2.738 1 98.31 43 PHE B N 1
ATOM 1247 C CA . PHE B 1 43 ? 3.709 17.516 -2.791 1 98.31 43 PHE B CA 1
ATOM 1248 C C . PHE B 1 43 ? 3.234 18.609 -3.732 1 98.31 43 PHE B C 1
ATOM 1250 O O . PHE B 1 43 ? 3.295 19.797 -3.393 1 98.31 43 PHE B O 1
ATOM 1257 N N . GLU B 1 44 ? 2.826 18.25 -4.883 1 97.19 44 GLU B N 1
ATOM 1258 C CA . GLU B 1 44 ? 2.404 19.219 -5.883 1 97.19 44 GLU B CA 1
ATOM 1259 C C . GLU B 1 44 ? 1.252 20.078 -5.371 1 97.19 44 GLU B C 1
ATOM 1261 O O . GLU B 1 44 ? 1.218 21.281 -5.605 1 97.19 44 GLU B O 1
ATOM 1266 N N . LYS B 1 45 ? 0.378 19.469 -4.652 1 98 45 LYS B N 1
ATOM 1267 C CA . LYS B 1 45 ? -0.796 20.188 -4.172 1 98 45 LYS B CA 1
ATOM 1268 C C . LYS B 1 45 ? -0.443 21.094 -2.994 1 98 45 LYS B C 1
ATOM 1270 O O . LYS B 1 45 ? -1.027 22.156 -2.828 1 98 45 LYS B O 1
ATOM 1275 N N . PHE B 1 46 ? 0.54 20.672 -2.211 1 97.94 46 PHE B N 1
ATOM 1276 C CA . PHE B 1 46 ? 0.775 21.391 -0.966 1 97.94 46 PHE B CA 1
ATOM 1277 C C . PHE B 1 46 ? 2.223 21.859 -0.876 1 97.94 46 PHE B C 1
ATOM 1279 O O . PHE B 1 46 ? 2.777 21.969 0.219 1 97.94 46 PHE B O 1
ATOM 1286 N N . SER B 1 47 ? 2.834 22.109 -1.979 1 96.25 47 SER B N 1
ATOM 1287 C CA . SER B 1 47 ? 4.246 22.484 -2.039 1 96.25 47 SER B CA 1
ATOM 1288 C C . SER B 1 47 ? 4.531 23.719 -1.203 1 96.25 47 SER B C 1
ATOM 1290 O O . SER B 1 47 ? 5.605 23.844 -0.605 1 96.25 47 SER B O 1
ATOM 1292 N N . GLU B 1 48 ? 3.598 24.609 -1.097 1 95.56 48 GLU B N 1
ATOM 1293 C CA . GLU B 1 48 ? 3.791 25.859 -0.37 1 95.56 48 GLU B CA 1
ATOM 1294 C C . GLU B 1 48 ? 4.012 25.609 1.119 1 95.56 48 GLU B C 1
ATOM 1296 O O . GLU B 1 48 ? 4.742 26.344 1.779 1 95.56 48 GLU B O 1
ATOM 1301 N N . ASP B 1 49 ? 3.395 24.531 1.62 1 95.44 49 ASP B N 1
ATOM 1302 C CA . ASP B 1 49 ? 3.508 24.203 3.037 1 95.44 49 ASP B CA 1
ATOM 1303 C C . ASP B 1 49 ? 4.941 23.812 3.396 1 95.44 49 ASP B C 1
ATOM 1305 O O . ASP B 1 49 ? 5.352 23.938 4.555 1 95.44 49 ASP B O 1
ATOM 1309 N N . PHE B 1 50 ? 5.691 23.438 2.379 1 96.12 50 PHE B N 1
ATOM 1310 C CA . PHE B 1 50 ? 7.008 22.875 2.656 1 96.12 50 PHE B CA 1
ATOM 1311 C C . PHE B 1 50 ? 8.094 23.922 2.482 1 96.12 50 PHE B C 1
ATOM 1313 O O . PHE B 1 50 ? 9.258 23.672 2.795 1 96.12 50 PHE B O 1
ATOM 1320 N N . LYS B 1 51 ? 7.785 25.062 2.047 1 93.19 51 LYS B N 1
ATOM 1321 C CA . LYS B 1 51 ? 8.75 26.109 1.701 1 93.19 51 LYS B CA 1
ATOM 1322 C C . LYS B 1 51 ? 9.57 26.516 2.918 1 93.19 51 LYS B C 1
ATOM 1324 O O . LYS B 1 51 ? 10.75 26.844 2.797 1 93.19 51 LYS B O 1
ATOM 1329 N N . GLU B 1 52 ? 8.914 26.453 4.055 1 89.88 52 GLU B N 1
ATOM 1330 C CA . GLU B 1 52 ? 9.617 26.922 5.246 1 89.88 52 GLU B CA 1
ATOM 1331 C C . GLU B 1 52 ? 10.305 25.766 5.965 1 89.88 52 GLU B C 1
ATOM 1333 O O . GLU B 1 52 ? 11.07 25.984 6.906 1 89.88 52 GLU B O 1
ATOM 1338 N N . VAL B 1 53 ? 10.086 24.594 5.445 1 92.19 53 VAL B N 1
ATOM 1339 C CA . VAL B 1 53 ? 10.586 23.453 6.211 1 92.19 53 VAL B CA 1
ATOM 1340 C C . VAL B 1 53 ? 11.609 22.688 5.379 1 92.19 53 VAL B C 1
ATOM 1342 O O . VAL B 1 53 ? 12.438 21.938 5.922 1 92.19 53 VAL B O 1
ATOM 1345 N N . LEU B 1 54 ? 11.641 22.891 4.098 1 94.31 54 LEU B N 1
ATOM 1346 C CA . LEU B 1 54 ? 12.586 22.219 3.213 1 94.31 54 LEU B CA 1
ATOM 1347 C C . LEU B 1 54 ? 13.586 23.203 2.623 1 94.31 54 LEU B C 1
ATOM 1349 O O . LEU B 1 54 ? 13.273 24.375 2.451 1 94.31 54 LEU B O 1
ATOM 1353 N N . THR B 1 55 ? 14.75 22.734 2.396 1 94.44 55 THR B N 1
ATOM 1354 C CA . THR B 1 55 ? 15.742 23.547 1.693 1 94.44 55 THR B CA 1
ATOM 1355 C C . THR B 1 55 ? 15.336 23.734 0.235 1 94.44 55 THR B C 1
ATOM 1357 O O . THR B 1 55 ? 14.523 22.984 -0.298 1 94.44 55 THR B O 1
ATOM 1360 N N . ARG B 1 56 ? 15.898 24.75 -0.41 1 94.31 56 ARG B N 1
ATOM 1361 C CA . ARG B 1 56 ? 15.656 25.016 -1.825 1 94.31 56 ARG B CA 1
ATOM 1362 C C . ARG B 1 56 ? 16.047 23.797 -2.674 1 94.31 56 ARG B C 1
ATOM 1364 O O . ARG B 1 56 ? 15.344 23.438 -3.619 1 94.31 56 ARG B O 1
ATOM 1371 N N . ALA B 1 57 ? 17.125 23.203 -2.32 1 94.5 57 ALA B N 1
ATOM 1372 C CA . ALA B 1 57 ? 17.609 22.031 -3.047 1 94.5 57 ALA B CA 1
ATOM 1373 C C . ALA B 1 57 ? 16.625 20.859 -2.932 1 94.5 57 ALA B C 1
ATOM 1375 O O . ALA B 1 57 ? 16.344 20.188 -3.918 1 94.5 57 ALA B O 1
ATOM 1376 N N . ALA B 1 58 ? 16.094 20.641 -1.76 1 95.06 58 ALA B N 1
ATOM 1377 C CA . ALA B 1 58 ? 15.117 19.578 -1.531 1 95.06 58 ALA B CA 1
ATOM 1378 C C . ALA B 1 58 ? 13.828 19.844 -2.309 1 95.06 58 ALA B C 1
ATOM 1380 O O . ALA B 1 58 ? 13.281 18.938 -2.936 1 95.06 58 ALA B O 1
ATOM 1381 N N . MET B 1 59 ? 13.43 21.047 -2.305 1 95.5 59 MET B N 1
ATOM 1382 C CA . MET B 1 59 ? 12.242 21.453 -3.053 1 95.5 59 MET B CA 1
ATOM 1383 C C . MET B 1 59 ? 12.414 21.172 -4.543 1 95.5 59 MET B C 1
ATOM 1385 O O . MET B 1 59 ? 11.508 20.656 -5.195 1 95.5 59 MET B O 1
ATOM 1389 N N . TYR B 1 60 ? 13.547 21.516 -4.984 1 95.25 60 TYR B N 1
ATOM 1390 C CA . TYR B 1 60 ? 13.844 21.344 -6.402 1 95.25 60 TYR B CA 1
ATOM 1391 C C . TYR B 1 60 ? 13.812 19.875 -6.793 1 95.25 60 TYR B C 1
ATOM 1393 O O . TYR B 1 60 ? 13.203 19.5 -7.801 1 95.25 60 TYR B O 1
ATOM 1401 N N . LYS B 1 61 ? 14.391 19.031 -6.07 1 95.94 61 LYS B N 1
ATOM 1402 C CA . LYS B 1 61 ? 14.406 17.594 -6.336 1 95.94 61 LYS B CA 1
ATOM 1403 C C . LYS B 1 61 ? 13 17.016 -6.324 1 95.94 61 LYS B C 1
ATOM 1405 O O . LYS B 1 61 ? 12.672 16.141 -7.137 1 95.94 61 LYS B O 1
ATOM 1410 N N . LEU B 1 62 ? 12.195 17.469 -5.398 1 96 62 LEU B N 1
ATOM 1411 C CA . LEU B 1 62 ? 10.812 17 -5.297 1 96 62 LEU B CA 1
ATOM 1412 C C . LEU B 1 62 ? 10 17.469 -6.5 1 96 62 LEU B C 1
ATOM 1414 O O . LEU B 1 62 ? 9.195 16.703 -7.039 1 96 62 LEU B O 1
ATOM 1418 N N . THR B 1 63 ? 10.219 18.609 -6.957 1 94.69 63 THR B N 1
ATOM 1419 C CA . THR B 1 63 ? 9.492 19.188 -8.086 1 94.69 63 THR B CA 1
ATOM 1420 C C . THR B 1 63 ? 9.805 18.438 -9.375 1 94.69 63 THR B C 1
ATOM 1422 O O . THR B 1 63 ? 8.906 18.188 -10.188 1 94.69 63 THR B O 1
ATOM 1425 N N . ARG B 1 64 ? 10.992 17.969 -9.469 1 93.38 64 ARG B N 1
ATOM 1426 C CA . ARG B 1 64 ? 11.43 17.266 -10.68 1 93.38 64 ARG B CA 1
ATOM 1427 C C . ARG B 1 64 ? 11.047 15.797 -10.633 1 93.38 64 ARG B C 1
ATOM 1429 O O . ARG B 1 64 ? 11.102 15.109 -11.656 1 93.38 64 ARG B O 1
ATOM 1436 N N . GLY B 1 65 ? 10.742 15.398 -9.477 1 91 65 GLY B N 1
ATOM 1437 C CA . GLY B 1 65 ? 10.367 14.008 -9.328 1 91 65 GLY B CA 1
ATOM 1438 C C . GLY B 1 65 ? 11.555 13.086 -9.109 1 91 65 GLY B C 1
ATOM 1439 O O . GLY B 1 65 ? 11.445 11.867 -9.281 1 91 65 GLY B O 1
ATOM 1440 N N . ASP B 1 66 ? 12.695 13.68 -8.789 1 90.62 66 ASP B N 1
ATOM 1441 C CA . ASP B 1 66 ? 13.898 12.898 -8.516 1 90.62 66 ASP B CA 1
ATOM 1442 C C . ASP B 1 66 ? 13.773 12.141 -7.195 1 90.62 66 ASP B C 1
ATOM 1444 O O . ASP B 1 66 ? 14.508 11.18 -6.949 1 90.62 66 ASP B O 1
ATOM 1448 N N . THR B 1 67 ? 12.93 12.617 -6.406 1 95.12 67 THR B N 1
ATOM 1449 C CA . THR B 1 67 ? 12.641 12.008 -5.113 1 95.12 67 THR B CA 1
ATOM 1450 C C . THR B 1 67 ? 11.18 12.219 -4.734 1 95.12 67 THR B C 1
ATOM 1452 O O . THR B 1 67 ? 10.391 12.734 -5.531 1 95.12 67 THR B O 1
ATOM 1455 N N . HIS B 1 68 ? 10.828 11.68 -3.574 1 96.38 68 HIS B N 1
ATOM 1456 C CA . HIS B 1 68 ? 9.469 11.844 -3.074 1 96.38 68 HIS B CA 1
ATOM 1457 C C . HIS B 1 68 ? 9.461 12.156 -1.582 1 96.38 68 HIS B C 1
ATOM 1459 O O . HIS B 1 68 ? 10.492 12.023 -0.912 1 96.38 68 HIS B O 1
ATOM 1465 N N . LEU B 1 69 ? 8.32 12.633 -1.109 1 97.38 69 LEU B N 1
ATOM 1466 C CA . LEU B 1 69 ? 8.188 12.961 0.307 1 97.38 69 LEU B CA 1
ATOM 1467 C C . LEU B 1 69 ? 8.398 11.719 1.172 1 97.38 69 LEU B C 1
ATOM 1469 O O . LEU B 1 69 ? 7.801 10.672 0.915 1 97.38 69 LEU B O 1
ATOM 1473 N N . LYS B 1 70 ? 9.242 11.875 2.146 1 96.38 70 LYS B N 1
ATOM 1474 C CA . LYS B 1 70 ? 9.406 10.812 3.131 1 96.38 70 LYS B CA 1
ATOM 1475 C C . LYS B 1 70 ? 8.242 10.781 4.117 1 96.38 70 LYS B C 1
ATOM 1477 O O . LYS B 1 70 ? 7.453 11.727 4.18 1 96.38 70 LYS B O 1
ATOM 1482 N N . ASN B 1 71 ? 8.148 9.695 4.875 1 97.38 71 ASN B N 1
ATOM 1483 C CA . ASN B 1 71 ? 7.047 9.5 5.809 1 97.38 71 ASN B CA 1
ATOM 1484 C C . ASN B 1 71 ? 6.938 10.664 6.793 1 97.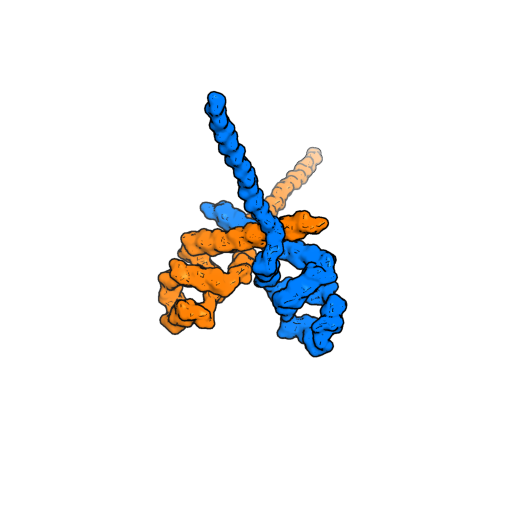38 71 ASN B C 1
ATOM 1486 O O . ASN B 1 71 ? 5.844 11.18 7.031 1 97.38 71 ASN B O 1
ATOM 1490 N N . GLU B 1 72 ? 8.039 11.102 7.285 1 96.25 72 GLU B N 1
ATOM 1491 C CA . GLU B 1 72 ? 8.07 12.133 8.32 1 96.25 72 GLU B CA 1
ATOM 1492 C C . GLU B 1 72 ? 7.461 13.438 7.824 1 96.25 72 GLU B C 1
ATOM 1494 O O . GLU B 1 72 ? 6.777 14.133 8.57 1 96.25 72 GLU B O 1
ATOM 1499 N N . ARG B 1 73 ? 7.66 13.781 6.594 1 97.44 73 ARG B N 1
ATOM 1500 C CA . ARG B 1 73 ? 7.145 15.023 6.023 1 97.44 73 ARG B CA 1
ATOM 1501 C C . ARG B 1 73 ? 5.641 14.945 5.801 1 97.44 73 ARG B C 1
ATOM 1503 O O . ARG B 1 73 ? 4.922 15.93 6 1 97.44 73 ARG B O 1
ATOM 1510 N N . ILE B 1 74 ? 5.238 13.789 5.398 1 98.25 74 ILE B N 1
ATOM 1511 C CA . ILE B 1 74 ? 3.803 13.617 5.207 1 98.25 74 ILE B CA 1
ATOM 1512 C C . ILE B 1 74 ? 3.092 13.656 6.555 1 98.25 74 ILE B C 1
ATOM 1514 O O . ILE B 1 74 ? 2.041 14.289 6.691 1 98.25 74 ILE B O 1
ATOM 1518 N N . LEU B 1 75 ? 3.676 13 7.527 1 97.69 75 LEU B N 1
ATOM 1519 C CA . LEU B 1 75 ? 3.109 13.039 8.875 1 97.69 75 LEU B CA 1
ATOM 1520 C C . LEU B 1 75 ? 3.051 14.477 9.398 1 97.69 75 LEU B C 1
ATOM 1522 O O . LEU B 1 75 ? 2.039 14.891 9.969 1 97.69 75 LEU B O 1
ATOM 1526 N N . TRP B 1 76 ? 4.102 15.258 9.172 1 96.69 76 TRP B N 1
ATOM 1527 C CA . TRP B 1 76 ? 4.137 16.656 9.555 1 96.69 76 TRP B CA 1
ATOM 1528 C C . TRP B 1 76 ? 3.023 17.453 8.867 1 96.69 76 TRP B C 1
ATOM 1530 O O . TRP B 1 76 ? 2.314 18.219 9.516 1 96.69 76 TRP B O 1
ATOM 1540 N N . LEU B 1 77 ? 2.889 17.219 7.60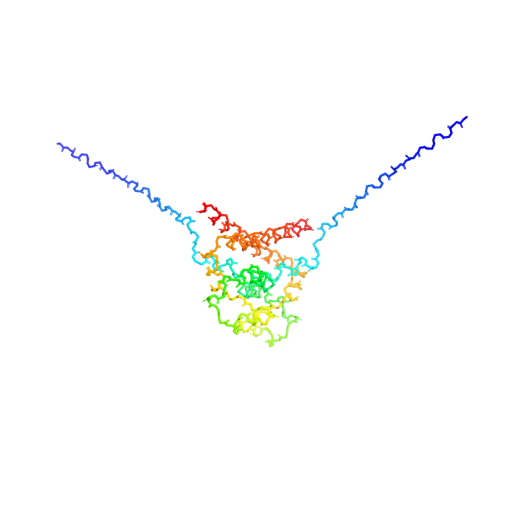5 1 97.75 77 LEU B N 1
ATOM 1541 C CA . LEU B 1 77 ? 1.893 17.938 6.816 1 97.75 77 LEU B CA 1
ATOM 1542 C C . LEU B 1 77 ? 0.488 17.688 7.355 1 97.75 77 LEU B C 1
ATOM 1544 O O . LEU B 1 77 ? -0.287 18.625 7.551 1 97.75 77 LEU B O 1
ATOM 1548 N N . ILE B 1 78 ? 0.19 16.422 7.648 1 96.56 78 ILE B N 1
ATOM 1549 C CA . ILE B 1 78 ? -1.171 16.094 8.047 1 96.56 78 ILE B CA 1
ATOM 1550 C C . ILE B 1 78 ? -1.428 16.594 9.469 1 96.56 78 ILE B C 1
ATOM 1552 O O . ILE B 1 78 ? -2.574 16.844 9.844 1 96.56 78 ILE B O 1
ATOM 1556 N N . GLU B 1 79 ? -0.422 16.781 10.242 1 93.81 79 GLU B N 1
ATOM 1557 C CA . GLU B 1 79 ? -0.558 17.312 11.594 1 93.81 79 GLU B CA 1
ATOM 1558 C C . GLU B 1 79 ? -0.764 18.828 11.578 1 93.81 79 GLU B C 1
ATOM 1560 O O . GLU B 1 79 ? -1.381 19.391 12.484 1 93.81 79 GLU B O 1
ATOM 1565 N N . ASN B 1 80 ? -0.35 19.5 10.5 1 95.25 80 ASN B N 1
ATOM 1566 C CA . ASN B 1 80 ? -0.295 20.953 10.531 1 95.25 80 ASN B CA 1
ATOM 1567 C C . ASN B 1 80 ? -1.255 21.562 9.516 1 95.25 80 ASN B C 1
ATOM 1569 O O . ASN B 1 80 ? -1.425 22.797 9.484 1 95.25 80 ASN B O 1
ATOM 1573 N N . ASN B 1 81 ? -1.813 20.797 8.695 1 96.62 81 ASN B N 1
ATOM 1574 C CA . ASN B 1 81 ? -2.734 21.281 7.668 1 96.62 81 ASN B CA 1
ATOM 1575 C C . ASN B 1 81 ? -3.951 20.375 7.535 1 96.62 81 ASN B C 1
ATOM 1577 O O . ASN B 1 81 ? -3.855 19.281 6.977 1 96.62 81 ASN B O 1
ATOM 1581 N N . GLU B 1 82 ? -5.078 20.891 7.934 1 96.25 82 GLU B N 1
ATOM 1582 C CA . GLU B 1 82 ? -6.305 20.094 7.953 1 96.25 82 GLU B CA 1
ATOM 1583 C C . GLU B 1 82 ? -6.758 19.75 6.539 1 96.25 82 GLU B C 1
ATOM 1585 O O . GLU B 1 82 ? -7.281 18.656 6.301 1 96.25 82 GLU B O 1
ATOM 1590 N N . GLU B 1 83 ? -6.574 20.641 5.66 1 97.44 83 GLU B N 1
ATOM 1591 C CA . GLU B 1 83 ? -6.93 20.359 4.27 1 97.44 83 GLU B CA 1
ATOM 1592 C C . GLU B 1 83 ? -6.074 19.234 3.699 1 97.44 83 GLU B C 1
ATOM 1594 O O . GLU B 1 83 ? -6.578 18.375 2.988 1 97.44 83 GLU B O 1
ATOM 1599 N N . ALA B 1 84 ? -4.789 19.297 4.004 1 98.06 84 ALA B N 1
ATOM 1600 C CA . ALA B 1 84 ? -3.883 18.234 3.557 1 98.06 84 ALA B CA 1
ATOM 1601 C C . ALA B 1 84 ? -4.25 16.906 4.188 1 98.06 84 ALA B C 1
ATOM 1603 O O . ALA B 1 84 ? -4.223 15.867 3.516 1 98.06 84 ALA B O 1
ATOM 1604 N N . LYS B 1 85 ? -4.531 16.922 5.453 1 97.5 85 LYS B N 1
ATOM 1605 C CA . LYS B 1 85 ? -4.965 15.711 6.141 1 97.5 85 LYS B CA 1
ATOM 1606 C C . LYS B 1 85 ? -6.156 15.07 5.43 1 97.5 85 LYS B C 1
ATOM 1608 O O . LYS B 1 85 ? -6.141 13.875 5.133 1 97.5 85 LYS B O 1
ATOM 1613 N N . LYS B 1 86 ? -7.152 15.844 5.152 1 97.88 86 LYS B N 1
ATOM 1614 C CA . LYS B 1 86 ? -8.344 15.344 4.473 1 97.88 86 LYS B CA 1
ATOM 1615 C C . LYS B 1 86 ? -8 14.781 3.096 1 97.88 86 LYS B C 1
ATOM 1617 O O . LYS B 1 86 ? -8.5 13.727 2.711 1 97.88 86 LYS B O 1
ATOM 1622 N N . PHE B 1 87 ? -7.148 15.5 2.414 1 98.69 87 PHE B N 1
ATOM 1623 C CA . PHE B 1 87 ? -6.746 15.086 1.076 1 98.69 87 PHE B CA 1
ATOM 1624 C C . PHE B 1 87 ? -6.043 13.734 1.113 1 98.69 87 PHE B C 1
ATOM 1626 O O . PHE B 1 87 ? -6.359 12.844 0.326 1 98.69 87 PHE B O 1
ATOM 1633 N N . VAL B 1 88 ? -5.086 13.57 2.039 1 98.69 88 VAL B N 1
ATOM 1634 C CA . VAL B 1 88 ? -4.316 12.336 2.17 1 98.69 88 VAL B CA 1
ATOM 1635 C C . VAL B 1 88 ? -5.242 11.188 2.566 1 98.69 88 VAL B C 1
ATOM 1637 O O . VAL B 1 88 ? -5.164 10.094 2.002 1 98.69 88 VAL B O 1
ATOM 1640 N N . LEU B 1 89 ? -6.121 11.422 3.49 1 98.38 89 LEU B N 1
ATOM 1641 C CA . LEU B 1 89 ? -7.047 10.383 3.93 1 98.38 89 LEU B CA 1
ATOM 1642 C C . LEU B 1 89 ? -7.973 9.969 2.791 1 98.38 89 LEU B C 1
ATOM 1644 O O . LEU B 1 89 ? -8.297 8.781 2.654 1 98.38 89 LEU B O 1
ATOM 1648 N N . ASP B 1 90 ? -8.359 10.914 2.006 1 98.38 90 ASP B N 1
ATOM 1649 C CA . ASP B 1 90 ? -9.211 10.602 0.862 1 98.38 90 ASP B CA 1
ATOM 1650 C C . ASP B 1 90 ? -8.484 9.703 -0.14 1 98.38 90 ASP B C 1
ATOM 1652 O O . ASP B 1 90 ? -9.062 8.766 -0.678 1 98.38 90 ASP B O 1
ATOM 1656 N N . LEU B 1 91 ? -7.219 10.023 -0.41 1 98.5 91 LEU B N 1
ATOM 1657 C CA . LEU B 1 91 ? -6.414 9.195 -1.296 1 98.5 91 LEU B CA 1
ATOM 1658 C C . LEU B 1 91 ? -6.352 7.758 -0.787 1 98.5 91 LEU B C 1
ATOM 1660 O O . LEU B 1 91 ? -6.551 6.812 -1.556 1 98.5 91 LEU B O 1
ATOM 1664 N N . LEU B 1 92 ? -6.129 7.648 0.467 1 98.69 92 LEU B N 1
ATOM 1665 C CA . LEU B 1 92 ? -5.953 6.34 1.091 1 98.69 92 LEU B CA 1
ATOM 1666 C C . LEU B 1 92 ? -7.277 5.582 1.148 1 98.69 92 LEU B C 1
ATOM 1668 O O . LEU B 1 92 ? -7.305 4.363 0.98 1 98.69 92 LEU B O 1
ATOM 1672 N N . LYS B 1 93 ? -8.305 6.277 1.397 1 98.62 93 LYS B N 1
ATOM 1673 C CA . LYS B 1 93 ? -9.641 5.676 1.418 1 98.62 93 LYS B CA 1
ATOM 1674 C C . LYS B 1 93 ? -10.008 5.109 0.05 1 98.62 93 LYS B C 1
ATOM 1676 O O . LYS B 1 93 ? -10.484 3.977 -0.052 1 98.62 93 LYS B O 1
ATOM 1681 N N . LYS B 1 94 ? -9.82 5.887 -0.957 1 98.44 94 LYS B N 1
ATOM 1682 C CA . LYS B 1 94 ? -10.094 5.441 -2.318 1 98.44 94 LYS B CA 1
ATOM 1683 C C . LYS B 1 94 ? -9.25 4.219 -2.678 1 98.44 94 LYS B C 1
ATOM 1685 O O . LYS B 1 94 ? -9.742 3.285 -3.312 1 98.44 94 LYS B O 1
ATOM 1690 N N . LYS B 1 95 ? -8.031 4.258 -2.277 1 98.38 95 LYS B N 1
ATOM 1691 C CA . LYS B 1 95 ? -7.137 3.133 -2.525 1 98.38 95 LYS B CA 1
ATOM 1692 C C . LYS B 1 95 ? -7.648 1.865 -1.847 1 98.38 95 LYS B C 1
ATOM 1694 O O . LYS B 1 95 ? -7.723 0.807 -2.475 1 98.38 95 LYS B O 1
ATOM 1699 N N . ALA B 1 96 ? -7.91 1.968 -0.583 1 98.75 96 ALA B N 1
ATOM 1700 C CA . ALA B 1 96 ? -8.414 0.829 0.183 1 98.75 96 ALA B CA 1
ATOM 1701 C C . ALA B 1 96 ? -9.703 0.289 -0.419 1 98.75 96 ALA B C 1
ATOM 1703 O O . ALA B 1 96 ? -9.883 -0.925 -0.544 1 98.75 96 ALA B O 1
ATOM 1704 N N . GLN B 1 97 ? -10.602 1.157 -0.77 1 98.62 97 GLN B N 1
ATOM 1705 C CA . GLN B 1 97 ? -11.875 0.763 -1.357 1 98.62 97 GLN B CA 1
ATOM 1706 C C . GLN B 1 97 ? -11.672 0.05 -2.691 1 98.62 97 GLN B C 1
ATOM 1708 O O . GLN B 1 97 ? -12.32 -0.96 -2.967 1 98.62 97 GLN B O 1
ATOM 1713 N N . ARG B 1 98 ? -10.789 0.612 -3.463 1 98.31 98 ARG B N 1
ATOM 1714 C CA . ARG B 1 98 ? -10.484 -0.018 -4.742 1 98.31 98 ARG B CA 1
ATOM 1715 C C . ARG B 1 98 ? -9.922 -1.422 -4.547 1 98.31 98 ARG B C 1
ATOM 1717 O O . ARG B 1 98 ? -10.281 -2.348 -5.277 1 98.31 98 ARG B O 1
ATOM 1724 N N . MET B 1 99 ? -9.016 -1.549 -3.621 1 98.5 99 MET B N 1
ATOM 1725 C CA . MET B 1 99 ? -8.477 -2.871 -3.312 1 98.5 99 MET B CA 1
ATOM 1726 C C . MET B 1 99 ? -9.602 -3.854 -2.996 1 98.5 99 MET B C 1
ATOM 1728 O O . MET B 1 99 ? -9.648 -4.953 -3.545 1 98.5 99 MET B O 1
ATOM 1732 N N . LEU B 1 100 ? -10.531 -3.463 -2.154 1 98.44 100 LEU B N 1
ATOM 1733 C CA . LEU B 1 100 ? -11.609 -4.34 -1.725 1 98.44 100 LEU B CA 1
ATOM 1734 C C . LEU B 1 100 ? -12.531 -4.68 -2.891 1 98.44 100 LEU B C 1
ATOM 1736 O O . LEU B 1 100 ? -13.023 -5.809 -2.996 1 98.44 100 LEU B O 1
ATOM 1740 N N . GLU B 1 101 ? -12.781 -3.709 -3.73 1 97.69 101 GLU B N 1
ATOM 1741 C CA . GLU B 1 101 ? -13.609 -3.941 -4.914 1 97.69 101 GLU B CA 1
ATOM 1742 C C . GLU B 1 101 ? -12.992 -5 -5.82 1 97.69 101 GLU B C 1
ATOM 1744 O O . GLU B 1 101 ? -13.68 -5.906 -6.289 1 97.69 101 GLU B O 1
ATOM 1749 N N . ILE B 1 102 ? -11.719 -4.871 -6.078 1 97.5 102 ILE B N 1
ATOM 1750 C CA . ILE B 1 102 ? -11.023 -5.82 -6.938 1 97.5 102 ILE B CA 1
ATOM 1751 C C . ILE B 1 102 ? -11.047 -7.207 -6.301 1 97.5 102 ILE B C 1
ATOM 1753 O O . ILE B 1 102 ? -11.297 -8.203 -6.984 1 97.5 102 ILE B O 1
ATOM 1757 N N . ILE B 1 103 ? -10.766 -7.262 -5.023 1 97.69 103 ILE B N 1
ATOM 1758 C CA . ILE B 1 103 ? -10.727 -8.531 -4.309 1 97.69 103 ILE B CA 1
ATOM 1759 C C . ILE B 1 103 ? -12.102 -9.203 -4.379 1 97.69 103 ILE B C 1
ATOM 1761 O O . ILE B 1 103 ? -12.195 -10.414 -4.609 1 97.69 103 ILE B O 1
ATOM 1765 N N . GLU B 1 104 ? -13.141 -8.461 -4.172 1 96.44 104 GLU B N 1
ATOM 1766 C CA . GLU B 1 104 ? -14.5 -8.992 -4.258 1 96.44 104 GLU B CA 1
ATOM 1767 C C . GLU B 1 104 ? -14.766 -9.586 -5.637 1 96.44 104 GLU B C 1
ATOM 1769 O O . GLU B 1 104 ? -15.375 -10.656 -5.75 1 96.44 104 GLU B O 1
ATOM 1774 N N . LYS B 1 105 ? -14.328 -8.914 -6.664 1 95.19 105 LYS B N 1
ATOM 1775 C CA . LYS B 1 105 ? -14.5 -9.406 -8.023 1 95.19 105 LYS B CA 1
ATOM 1776 C C . LYS B 1 105 ? -13.734 -10.719 -8.234 1 95.19 105 LYS B C 1
ATOM 1778 O O . LYS B 1 105 ? -14.234 -11.641 -8.883 1 95.19 105 LYS B O 1
ATOM 1783 N N . LEU B 1 106 ? -12.586 -10.797 -7.641 1 94.44 106 LEU B N 1
ATOM 1784 C CA . LEU B 1 106 ? -11.758 -11.992 -7.773 1 94.44 106 LEU B CA 1
ATOM 1785 C C . LEU B 1 106 ? -12.383 -13.172 -7.043 1 94.44 106 LEU B C 1
ATOM 1787 O O . LEU B 1 106 ? -12.328 -14.305 -7.523 1 94.44 106 LEU B O 1
ATOM 1791 N N . GLU B 1 107 ? -12.945 -12.891 -5.973 1 92.69 107 GLU B N 1
ATOM 1792 C CA . GLU B 1 107 ? -13.562 -13.945 -5.176 1 92.69 107 GLU B CA 1
ATOM 1793 C C . GLU B 1 107 ? -14.867 -14.414 -5.801 1 92.69 107 GLU B C 1
ATOM 1795 O O . GLU B 1 107 ? -15.281 -15.562 -5.609 1 92.69 107 GLU B O 1
ATOM 1800 N N . ALA B 1 108 ? -15.516 -13.555 -6.512 1 89.19 108 ALA B N 1
ATOM 1801 C CA . ALA B 1 108 ? -16.766 -13.906 -7.18 1 89.19 108 ALA B CA 1
ATOM 1802 C C . ALA B 1 108 ? -16.516 -14.773 -8.406 1 89.19 108 ALA B C 1
ATOM 1804 O O . ALA B 1 108 ? -17.406 -15.5 -8.859 1 89.19 108 ALA B O 1
ATOM 1805 N N . GLU B 1 109 ? -15.414 -14.617 -9.031 1 79.81 109 GLU B N 1
ATOM 1806 C CA . GLU B 1 109 ? -15.055 -15.406 -10.211 1 79.81 109 GLU B CA 1
ATOM 1807 C C . GLU B 1 109 ? -14.68 -16.828 -9.828 1 79.81 109 GLU B C 1
ATOM 1809 O O . GLU B 1 109 ? -14.625 -17.719 -10.688 1 79.81 109 GLU B O 1
ATOM 1814 N N . GLU B 1 110 ? -14.453 -17.109 -8.562 1 66.94 110 GLU B N 1
ATOM 1815 C CA . GLU B 1 110 ? -14.172 -18.484 -8.148 1 66.94 110 GLU B CA 1
ATOM 1816 C C . GLU B 1 110 ? -15.461 -19.25 -7.875 1 66.94 110 GLU B C 1
ATOM 1818 O O . GLU B 1 110 ? -15.578 -20.422 -8.258 1 66.94 110 GLU B O 1
#

Organism: Sulfurisphaera tokodaii (strain DSM 16993 / JCM 10545 / NBRC 100140 / 7) (NCBI:txid273063)

Nearest PDB structures (foldseek):
  3zhm-assembly1_A  TM=3.953E-01  e=2.086E+00  Lactococcus phage TP901-1
  3zhm-assembly1_A  TM=3.957E-01  e=2.086E+00  Lactococcus phage TP901-1

Sequence (220 aa):
MITKMSVAQTLKPVNRGVDMKVSEKDLLFLVEALDKKERKLIFEKFSEDFKEVLTRAAMYKLTRGDTHLKNERILWLIENNEEAKKFVLDLLKKKAQRMLEIIEKLEAEEMITKMSVAQTLKPVNRGVDMKVSEKDLLFLVEALDKKERKLIFEKFSEDFKEVLTRAAMYKLTRGDTHLKNERILWLIENNEEAKKFVLDLLKKKAQRMLEIIEKLEAEE

pLDDT: mean 84.71, std 23.53, range [25.95, 98.75]

Solvent-accessible surface area (backbone atoms only — not comparable to full-atom values): 13253 Å² total; per-residue (Å²): 134,85,79,76,77,73,77,72,72,70,71,64,70,78,63,68,61,74,75,73,67,82,48,70,68,55,52,49,56,54,56,67,70,56,48,67,70,54,33,44,52,51,43,71,74,46,47,75,75,41,60,85,75,43,52,71,68,56,50,50,36,45,74,73,57,77,49,63,70,50,67,68,58,54,54,49,43,40,74,74,29,68,68,53,30,52,51,52,50,49,54,50,46,52,50,28,50,48,50,49,52,52,50,50,42,55,61,68,75,105,135,85,78,77,75,73,76,74,72,69,69,64,69,76,62,68,58,75,74,72,65,82,48,71,67,54,51,50,55,54,55,68,69,54,48,67,70,55,35,43,51,51,41,70,75,45,46,75,75,40,61,86,76,44,53,72,68,56,49,50,37,45,74,72,58,80,48,62,69,52,68,69,56,52,54,51,43,40,74,74,29,70,69,53,31,52,51,54,51,48,54,51,46,54,49,29,50,49,50,48,52,53,51,52,43,57,61,67,74,106

Secondary structure (DSSP, 8-state):
--------------------PPPHHHHHHHHHT--HHHHHHHHHHHHHHHTTTS-HHHHHHHHHTSS---HHHHHHHHHH-HHHHHHHHHHHHHHHHHHHHHHHHHHH--/--------------------PPPHHHHHHHHHT--HHHHHHHHHHHGGGGTTTS-HHHHHHHHHTSS---HHHHHHHHHH-HHHHHHHHHHHHHHHHHHHHHHHHHHH--

Radius of gyration: 26.08 Å; Cα contacts (8 Å, |Δi|>4): 128; chains: 2; bounding box: 73×52×114 Å

Foldseek 3Di:
DPPPPPPCPVVPVVCCVVPPDQDPVNLLVLLVPDDLVRQLVLCVVPVVVCVVPDDPVVSVCSPVSVDGDDSVVLVVCLVPPVVSVVVSVVVSVVVVVVVVVVVVVVVVVD/DPPPPPPCPVVPVVCCVVPPDQDPVNLLVLLVPDDLVRQLVLCVVPVVVCVVPDDPVVSVCSPVSVDGDDSVVLVVCLVPPVVSVVVSVVVSVVVVVVVVVVVVVVVVVD